Protein 1I2K (pdb70)

CATH classification: 3.30.470.10 (+1 more: 3.20.10.10)

Secondary structure (DSSP, 8-state):
-EEETTEEES---TT-HHHHH--EEEEEEEEETTEETTHHHHHHHHHHHHHHTT-----HHHHHHHHHHHHHHH-SEEEEEEEE--S--STT--TT--PPEEEEEEEPPPSHHHHHHHH-EEEEE-S--BPP-TTTTB--BS--HHHHHHHHHHTTSS-SEEEEEBTTSBEEE-SSSEEEEEETTEEEEE--SSSSB--HHHHHHHHHHHHSSSEEEEE--BHHHHHT-SEEEEE-SSS-EEEEEEETTEE----HHHHHHHHHHHTT-

GO terms:
  GO:0008696 4-amino-4-deoxychorismate lyase activity (F, IDA)
  GO:0030170 pyridoxal phosphate binding (F, IDA)
  GO:0008153 4-aminobenzoate biosynthetic process (P, IMP)

Organism: Escherichia coli (strain K12) (NCBI:txid83333)

Structure (mmCIF, N/CA/C/O backbone):
data_1I2K
#
_entry.id   1I2K
#
_cell.length_a   40.047
_cell.length_b   72.966
_cell.length_c   82.871
_cell.angle_alpha   90.00
_cell.angle_beta   90.00
_cell.angle_gamma   90.00
#
_symmetry.space_group_name_H-M   'P 21 21 2'
#
loop_
_entity.id
_entity.type
_entity.pdbx_description
1 polymer '4-AMINO-4-DEOXYCHORISMATE LYASE'
2 non-polymer "PYRIDOXAL-5'-PHOSPHATE"
3 water water
#
loop_
_atom_site.group_PDB
_atom_site.id
_atom_site.type_symbol
_atom_site.label_atom_id
_atom_site.label_alt_id
_atom_site.label_comp_id
_atom_site.label_asym_id
_atom_site.label_entity_id
_atom_site.label_seq_id
_atom_site.pdbx_PDB_ins_code
_atom_site.Cartn_x
_atom_site.Cartn_y
_atom_site.Cartn_z
_atom_site.occupancy
_atom_site.B_iso_or_equiv
_atom_site.auth_seq_id
_atom_site.auth_comp_id
_atom_site.auth_asym_id
_atom_site.auth_atom_id
_atom_site.pdbx_PDB_model_num
ATOM 1 N N . MET A 1 1 ? 14.456 11.241 -1.795 1.00 27.01 1 MET A N 1
ATOM 2 C CA . MET A 1 1 ? 15.809 11.349 -2.344 1.00 37.90 1 MET A CA 1
ATOM 3 C C . MET A 1 1 ? 16.793 11.595 -1.198 1.00 22.38 1 MET A C 1
ATOM 4 O O . MET A 1 1 ? 16.607 12.420 -0.314 1.00 34.08 1 MET A O 1
ATOM 9 N N . PHE A 1 2 ? 17.878 10.847 -1.244 1.00 14.57 2 PHE A N 1
ATOM 10 C CA . PHE A 1 2 ? 18.926 11.011 -0.251 1.00 8.73 2 PHE A CA 1
ATOM 11 C C . PHE A 1 2 ? 20.226 11.293 -0.997 1.00 12.98 2 PHE A C 1
ATOM 12 O O . PHE A 1 2 ? 20.376 10.824 -2.129 1.00 15.67 2 PHE A O 1
ATOM 20 N N . LEU A 1 3 ? 21.088 11.999 -0.334 1.00 9.06 3 LEU A N 1
ATOM 21 C CA . LEU A 1 3 ? 22.448 12.248 -0.793 1.00 10.39 3 LEU A CA 1
ATOM 22 C C . LEU A 1 3 ? 23.364 11.384 0.079 1.00 8.95 3 LEU A C 1
ATOM 23 O O . LEU A 1 3 ? 23.482 11.688 1.282 1.00 11.00 3 LEU A O 1
ATOM 28 N N . ILE A 1 4 ? 23.928 10.349 -0.520 1.00 9.72 4 ILE A N 1
ATOM 29 C CA . ILE A 1 4 ? 24.755 9.396 0.223 1.00 6.25 4 ILE A CA 1
ATOM 30 C C . ILE A 1 4 ? 26.205 9.454 -0.253 1.00 12.58 4 ILE A C 1
ATOM 31 O O . ILE A 1 4 ? 26.451 9.226 -1.440 1.00 11.75 4 ILE A O 1
ATOM 36 N N . ASN A 1 5 ? 27.129 9.731 0.652 1.00 9.56 5 ASN A N 1
ATOM 37 C CA . ASN A 1 5 ? 28.541 9.884 0.312 1.00 10.13 5 ASN A CA 1
ATOM 38 C C . ASN A 1 5 ? 28.717 10.769 -0.915 1.00 9.73 5 ASN A C 1
ATOM 39 O O . ASN A 1 5 ? 29.505 10.527 -1.843 1.00 11.78 5 ASN A O 1
ATOM 44 N N . GLY A 1 6 ? 27.943 11.845 -0.991 1.00 5.55 6 GLY A N 1
ATOM 45 C CA . GLY A 1 6 ? 28.204 12.755 -2.095 1.00 11.08 6 GLY A CA 1
ATOM 46 C C . GLY A 1 6 ? 27.359 12.635 -3.326 1.00 15.34 6 GLY A C 1
ATOM 47 O O . GLY A 1 6 ? 27.424 13.545 -4.175 1.00 19.27 6 GLY A O 1
ATOM 48 N N . HIS A 1 7 ? 26.580 11.572 -3.500 1.00 11.08 7 HIS A N 1
ATOM 49 C CA . HIS A 1 7 ? 25.768 11.535 -4.734 1.00 15.21 7 HIS A CA 1
ATOM 50 C C . HIS A 1 7 ? 24.371 11.001 -4.475 1.00 18.72 7 HIS A C 1
ATOM 51 O O . HIS A 1 7 ? 24.122 10.374 -3.441 1.00 16.70 7 HIS A O 1
ATOM 58 N N . LYS A 1 8 ? 23.430 11.263 -5.391 1.00 14.36 8 LYS A N 1
ATOM 59 C CA . LYS A 1 8 ? 22.052 10.847 -5.080 1.00 19.02 8 LYS A CA 1
ATOM 60 C C . LYS A 1 8 ? 21.920 9.333 -5.179 1.00 17.95 8 LYS A C 1
ATOM 61 O O . LYS A 1 8 ? 22.417 8.716 -6.117 1.00 23.80 8 LYS A O 1
ATOM 67 N N . GLN A 1 9 ? 21.281 8.690 -4.223 1.00 15.45 9 GLN A N 1
ATOM 68 C CA . GLN A 1 9 ? 21.065 7.270 -4.034 1.00 22.78 9 GLN A CA 1
ATOM 69 C C . GLN A 1 9 ? 19.709 7.094 -3.313 1.00 28.84 9 GLN A C 1
ATOM 70 O O . GLN A 1 9 ? 19.492 7.866 -2.361 1.00 27.13 9 GLN A O 1
ATOM 76 N N . GLU A 1 10 ? 18.880 6.156 -3.722 1.00 20.93 10 GLU A N 1
ATOM 77 C CA . GLU A 1 10 ? 17.613 5.806 -3.106 1.00 24.63 10 GLU A CA 1
ATOM 78 C C . GLU A 1 10 ? 17.785 4.644 -2.119 1.00 27.96 10 GLU A C 1
ATOM 79 O O . GLU A 1 10 ? 16.947 4.471 -1.231 1.00 22.04 10 GLU A O 1
ATOM 85 N N . SER A 1 11 ? 18.862 3.899 -2.311 1.00 13.39 11 SER A N 1
ATOM 86 C CA . SER A 1 11 ? 19.125 2.691 -1.531 1.00 17.57 11 SER A CA 1
ATOM 87 C C . SER A 1 11 ? 20.558 2.653 -1.017 1.00 22.98 11 SER A C 1
ATOM 88 O O . SER A 1 11 ? 21.412 3.428 -1.459 1.00 16.55 11 SER A O 1
ATOM 93 N N . LEU A 1 12 ? 20.791 1.762 -0.052 1.00 17.51 12 LEU A N 1
ATOM 94 C CA . LEU A 1 12 ? 22.110 1.678 0.586 1.00 16.84 12 LEU A CA 1
ATOM 95 C C . LEU A 1 12 ? 22.554 0.219 0.657 1.00 20.01 12 LEU A C 1
ATOM 96 O O . LEU A 1 12 ? 21.674 -0.652 0.788 1.00 18.09 12 LEU A O 1
ATOM 101 N N . ALA A 1 13 ? 23.859 -0.037 0.560 1.00 14.43 13 ALA A N 1
ATOM 102 C CA . ALA A 1 13 ? 24.386 -1.389 0.625 1.00 13.60 13 ALA A CA 1
ATOM 103 C C . ALA A 1 13 ? 23.780 -2.120 1.833 1.00 25.60 13 ALA A C 1
ATOM 104 O O . ALA A 1 13 ? 23.730 -1.508 2.905 1.00 12.17 13 ALA A O 1
ATOM 106 N N . VAL A 1 14 ? 23.295 -3.344 1.668 1.00 15.24 14 VAL A N 1
ATOM 107 C CA . VAL A 1 14 ? 22.611 -4.010 2.769 1.00 17.64 14 VAL A CA 1
ATOM 108 C C . VAL A 1 14 ? 23.529 -4.291 3.945 1.00 8.01 14 VAL A C 1
ATOM 109 O O . VAL A 1 14 ? 23.088 -4.391 5.083 1.00 12.32 14 VAL A O 1
ATOM 113 N N . SER A 1 15 ? 24.818 -4.443 3.627 1.00 11.26 15 SER A N 1
ATOM 114 C CA . SER A 1 15 ? 25.813 -4.757 4.645 1.00 13.17 15 SER A CA 1
ATOM 115 C C . SER A 1 15 ? 26.130 -3.547 5.515 1.00 20.12 15 SER A C 1
ATOM 116 O O . SER A 1 15 ? 26.936 -3.676 6.446 1.00 15.72 15 SER A O 1
ATOM 119 N N . ASP A 1 16 ? 25.549 -2.376 5.215 1.00 10.67 16 ASP A N 1
ATOM 120 C CA . ASP A 1 16 ? 25.931 -1.202 6.026 1.00 14.74 16 ASP A CA 1
ATOM 121 C C . ASP A 1 16 ? 25.639 -1.431 7.503 1.00 10.58 16 ASP A C 1
ATOM 122 O O . ASP A 1 16 ? 24.612 -1.972 7.881 1.00 9.14 16 ASP A O 1
ATOM 127 N N . ARG A 1 17 ? 26.563 -1.016 8.383 1.00 11.68 17 ARG A N 1
ATOM 128 C CA . ARG A 1 17 ? 26.367 -1.392 9.800 1.00 11.96 17 ARG A CA 1
ATOM 129 C C . ARG A 1 17 ? 25.275 -0.576 10.459 1.00 9.05 17 ARG A C 1
ATOM 130 O O . ARG A 1 17 ? 24.833 -0.895 11.574 1.00 8.64 17 ARG A O 1
ATOM 138 N N . ALA A 1 18 ? 24.769 0.471 9.802 1.00 11.65 18 ALA A N 1
ATOM 139 C CA . ALA A 1 18 ? 23.542 1.079 10.316 1.00 13.32 18 ALA A CA 1
ATOM 140 C C . ALA A 1 18 ? 22.408 0.055 10.257 1.00 12.82 18 ALA A C 1
ATOM 141 O O . ALA A 1 18 ? 21.648 -0.145 11.190 1.00 10.17 18 ALA A O 1
ATOM 143 N N . THR A 1 19 ? 22.289 -0.594 9.105 1.00 6.80 19 THR A N 1
ATOM 144 C CA . THR A 1 19 ? 21.216 -1.573 8.905 1.00 8.48 19 THR A CA 1
ATOM 145 C C . THR A 1 19 ? 21.381 -2.762 9.819 1.00 13.94 19 THR A C 1
ATOM 146 O O . THR A 1 19 ? 20.396 -3.322 10.289 1.00 11.34 19 THR A O 1
ATOM 150 N N . GLN A 1 20 ? 22.640 -3.161 10.046 1.00 10.12 20 GLN A N 1
ATOM 151 C CA . GLN A 1 20 ? 22.845 -4.403 10.782 1.00 8.40 20 GLN A CA 1
ATOM 152 C C . GLN A 1 20 ? 22.806 -4.249 12.296 1.00 9.14 20 GLN A C 1
ATOM 153 O O . GLN A 1 20 ? 22.395 -5.173 13.004 1.00 8.92 20 GLN A O 1
ATOM 159 N N . PHE A 1 21 ? 23.272 -3.140 12.858 1.00 8.04 21 PHE A N 1
ATOM 160 C CA . PHE A 1 21 ? 23.500 -3.065 14.292 1.00 9.17 21 PHE A CA 1
ATOM 161 C C . PHE A 1 21 ? 23.130 -1.670 14.771 1.00 7.64 21 PHE A C 1
ATOM 162 O O . PHE A 1 21 ? 23.404 -1.347 15.927 1.00 7.55 21 PHE A O 1
ATOM 170 N N . GLY A 1 22 ? 22.554 -0.830 13.902 1.00 6.67 22 GLY A N 1
ATOM 171 C CA . GLY A 1 22 ? 22.352 0.553 14.319 1.00 4.78 22 GLY A CA 1
ATOM 172 C C . GLY A 1 22 ? 23.667 1.237 14.647 1.00 15.11 22 GLY A C 1
ATOM 173 O O . GLY A 1 22 ? 23.692 2.093 15.543 1.00 12.40 22 GLY A O 1
ATOM 174 N N . ASP A 1 23 ? 24.756 0.873 13.957 1.00 9.93 23 ASP A N 1
ATOM 175 C CA . ASP A 1 23 ? 26.086 1.345 14.370 1.00 8.04 23 ASP A CA 1
ATOM 176 C C . ASP A 1 23 ? 26.420 2.740 13.853 1.00 10.12 23 ASP A C 1
ATOM 177 O O . ASP A 1 23 ? 27.095 2.916 12.831 1.00 9.94 23 ASP A O 1
ATOM 182 N N . GLY A 1 24 ? 25.926 3.781 14.531 1.00 10.57 24 GLY A N 1
ATOM 183 C CA . GLY A 1 24 ? 26.029 5.139 14.010 1.00 8.39 24 GLY A CA 1
ATOM 184 C C . GLY A 1 24 ? 25.269 6.175 14.826 1.00 8.58 24 GLY A C 1
ATOM 185 O O . GLY A 1 24 ? 24.769 5.884 15.916 1.00 8.78 24 GLY A O 1
ATOM 186 N N . CYS A 1 25 ? 25.182 7.384 14.272 1.00 6.65 25 CYS A N 1
ATOM 187 C CA . CYS A 1 25 ? 24.519 8.483 14.968 1.00 9.09 25 CYS A CA 1
ATOM 188 C C . CYS A 1 25 ? 23.737 9.345 13.991 1.00 6.52 25 CYS A C 1
ATOM 189 O O . CYS A 1 25 ? 23.811 9.110 12.771 1.00 7.59 25 CYS A O 1
ATOM 192 N N . PHE A 1 26 ? 22.966 10.319 14.476 1.00 7.85 26 PHE A N 1
ATOM 193 C CA . PHE A 1 26 ? 22.205 11.165 13.541 1.00 8.03 26 PHE A CA 1
ATOM 194 C C . PHE A 1 26 ? 21.891 12.526 14.157 1.00 5.10 26 PHE A C 1
ATOM 195 O O . PHE A 1 26 ? 22.105 12.678 15.364 1.00 9.53 26 PHE A O 1
ATOM 203 N N . THR A 1 27 ? 21.413 13.457 13.333 1.00 6.96 27 THR A N 1
ATOM 204 C CA . THR A 1 27 ? 20.843 14.696 13.881 1.00 5.29 27 THR A CA 1
ATOM 205 C C . THR A 1 27 ? 19.623 15.100 13.056 1.00 12.93 27 THR A C 1
ATOM 206 O O . THR A 1 27 ? 19.521 14.733 11.885 1.00 10.06 27 THR A O 1
ATOM 210 N N . THR A 1 28 ? 18.689 15.846 13.647 1.00 8.05 28 THR A N 1
ATOM 211 C CA . THR A 1 28 ? 17.616 16.444 12.847 1.00 6.70 28 THR A CA 1
ATOM 212 C C . THR A 1 28 ? 17.602 17.948 13.125 1.00 9.00 28 THR A C 1
ATOM 213 O O . THR A 1 28 ? 17.516 18.411 14.275 1.00 11.50 28 THR A O 1
ATOM 217 N N . ALA A 1 29 ? 17.706 18.739 12.065 1.00 7.67 29 ALA A N 1
ATOM 218 C CA . ALA A 1 29 ? 17.841 20.183 12.184 1.00 8.44 29 ALA A CA 1
ATOM 219 C C . ALA A 1 29 ? 16.716 20.949 11.519 1.00 11.44 29 ALA A C 1
ATOM 220 O O . ALA A 1 29 ? 16.150 20.525 10.501 1.00 12.36 29 ALA A O 1
ATOM 222 N N . ARG A 1 30 ? 16.384 22.104 12.078 1.00 7.10 30 ARG A N 1
ATOM 223 C CA . ARG A 1 30 ? 15.398 23.001 11.499 1.00 7.95 30 ARG A CA 1
ATOM 224 C C . ARG A 1 30 ? 15.972 23.816 10.343 1.00 12.00 30 ARG A C 1
ATOM 225 O O . ARG A 1 30 ? 17.091 24.343 10.427 1.00 9.77 30 ARG A O 1
ATOM 233 N N . VAL A 1 31 ? 15.218 23.904 9.254 1.00 10.93 31 VAL A N 1
ATOM 234 C CA . VAL A 1 31 ? 15.541 24.755 8.106 1.00 9.24 31 VAL A CA 1
ATOM 235 C C . VAL A 1 31 ? 14.492 25.857 8.012 1.00 12.93 31 VAL A C 1
ATOM 236 O O . VAL A 1 31 ? 13.314 25.512 7.933 1.00 9.91 31 VAL A O 1
ATOM 240 N N . ILE A 1 32 ? 14.936 27.103 8.046 1.00 11.58 32 ILE A N 1
ATOM 241 C CA . ILE A 1 32 ? 14.084 28.280 7.938 1.00 6.86 32 ILE A CA 1
ATOM 242 C C . ILE A 1 32 ? 14.713 29.281 6.974 1.00 17.31 32 ILE A C 1
ATOM 243 O O . ILE A 1 32 ? 15.882 29.653 7.127 1.00 14.75 32 ILE A O 1
ATOM 248 N N . ASP A 1 33 ? 13.899 29.690 6.005 1.00 18.52 33 ASP A N 1
ATOM 249 C CA . ASP A 1 33 ? 14.288 30.658 4.989 1.00 14.12 33 ASP A CA 1
ATOM 250 C C . ASP A 1 33 ? 15.624 30.272 4.367 1.00 17.15 33 ASP A C 1
ATOM 251 O O . ASP A 1 33 ? 16.485 31.138 4.157 1.00 17.11 33 ASP A O 1
ATOM 256 N N . GLY A 1 34 ? 15.771 28.973 4.078 1.00 9.27 34 GLY A N 1
ATOM 257 C CA . GLY A 1 34 ? 16.948 28.537 3.344 1.00 10.42 34 GLY A CA 1
ATOM 258 C C . GLY A 1 34 ? 18.208 28.224 4.111 1.00 12.03 34 GLY A C 1
ATOM 259 O O . GLY A 1 34 ? 19.218 27.874 3.468 1.00 12.24 34 GLY A O 1
ATOM 260 N N . LYS A 1 35 ? 18.169 28.337 5.429 1.00 10.67 35 LYS A N 1
ATOM 261 C CA . LYS A 1 35 ? 19.337 28.146 6.292 1.00 14.12 35 LYS A CA 1
ATOM 262 C C . LYS A 1 35 ? 19.059 27.159 7.431 1.00 10.28 35 LYS A C 1
ATOM 263 O O . LYS A 1 35 ? 17.953 27.101 7.982 1.00 14.31 35 LYS A O 1
ATOM 269 N N . VAL A 1 36 ? 20.078 26.408 7.787 1.00 12.17 36 VAL A N 1
ATOM 270 C CA . VAL A 1 36 ? 20.033 25.454 8.912 1.00 10.12 36 VAL A CA 1
ATOM 271 C C . VAL A 1 36 ? 20.115 26.202 10.225 1.00 12.04 36 VAL A C 1
ATOM 272 O O . VAL A 1 36 ? 21.136 26.895 10.458 1.00 19.15 36 VAL A O 1
ATOM 276 N N . SER A 1 37 ? 19.130 26.118 11.123 1.00 11.00 37 SER A N 1
ATOM 277 C CA . SER A 1 37 ? 19.319 26.792 12.407 1.00 9.27 37 SER A CA 1
ATOM 278 C C . SER A 1 37 ? 20.330 26.037 13.277 1.00 10.93 37 SER A C 1
ATOM 279 O O . SER A 1 37 ? 20.314 24.808 13.275 1.00 12.18 37 SER A O 1
ATOM 282 N N . LEU A 1 38 ? 21.173 26.781 13.983 1.00 9.63 38 LEU A N 1
ATOM 283 C CA . LEU A 1 38 ? 22.146 26.168 14.899 1.00 14.76 38 LEU A CA 1
ATOM 284 C C . LEU A 1 38 ? 23.106 25.244 14.159 1.00 9.15 38 LEU A C 1
ATOM 285 O O . LEU A 1 38 ? 23.492 24.197 14.660 1.00 10.18 38 LEU A O 1
ATOM 290 N N . LEU A 1 39 ? 23.556 25.621 12.947 1.00 12.04 39 LEU A N 1
ATOM 291 C CA . LEU A 1 39 ? 24.358 24.731 12.109 1.00 16.42 39 LEU A CA 1
ATOM 292 C C . LEU A 1 39 ? 25.616 24.250 12.806 1.00 14.82 39 LEU A C 1
ATOM 293 O O . LEU A 1 39 ? 25.953 23.062 12.787 1.00 10.56 39 LEU A O 1
ATOM 298 N N . SER A 1 40 ? 26.376 25.131 13.456 1.00 14.17 40 SER A N 1
ATOM 299 C CA . SER A 1 40 ? 27.612 24.614 14.066 1.00 20.62 40 SER A CA 1
ATOM 300 C C . SER A 1 40 ? 27.374 23.684 15.249 1.00 16.19 40 SER A C 1
ATOM 301 O O . SER A 1 40 ? 28.211 22.793 15.514 1.00 12.40 40 SER A O 1
ATOM 306 N N . ALA A 1 41 ? 26.272 23.865 15.975 1.00 6.09 41 ALA A N 1
ATOM 307 C CA . ALA A 1 41 ? 25.947 22.919 17.046 1.00 11.65 41 ALA A CA 1
ATOM 308 C C . ALA A 1 41 ? 25.643 21.537 16.462 1.00 18.87 41 ALA A C 1
ATOM 309 O O . ALA A 1 41 ? 25.952 20.499 17.049 1.00 15.74 41 ALA A O 1
ATOM 311 N N . HIS A 1 42 ? 25.042 21.495 15.273 1.00 12.81 42 HIS A N 1
ATOM 312 C CA . HIS A 1 42 ? 24.705 20.204 14.678 1.00 9.69 42 HIS A CA 1
ATOM 313 C C . HIS A 1 42 ? 25.984 19.516 14.229 1.00 13.54 42 HIS A C 1
ATOM 314 O O . HIS A 1 42 ? 26.159 18.319 14.401 1.00 11.49 42 HIS A O 1
ATOM 321 N N . ILE A 1 43 ? 26.937 20.257 13.660 1.00 10.24 43 ILE A N 1
ATOM 322 C CA . ILE A 1 43 ? 28.203 19.629 13.252 1.00 10.25 43 ILE A CA 1
ATOM 323 C C . ILE A 1 43 ? 28.950 19.116 14.466 1.00 7.43 43 ILE A C 1
ATOM 324 O O . ILE A 1 43 ? 29.458 17.994 14.456 1.00 13.02 43 ILE A O 1
ATOM 329 N N . GLN A 1 44 ? 28.970 19.963 15.503 1.00 12.68 44 GLN A N 1
ATOM 330 C CA . GLN A 1 44 ? 29.665 19.589 16.716 1.00 13.25 44 GLN A CA 1
ATOM 331 C C . GLN A 1 44 ? 29.032 18.368 17.372 1.00 12.61 44 GLN A C 1
ATOM 332 O O . GLN A 1 44 ? 29.743 17.502 17.881 1.00 14.15 44 GLN A O 1
ATOM 338 N N . ARG A 1 45 ? 27.692 18.303 17.392 1.00 7.08 45 ARG A N 1
ATOM 339 C CA . ARG A 1 45 ? 27.097 17.128 18.054 1.00 9.64 45 ARG A CA 1
ATOM 340 C C . ARG A 1 45 ? 27.423 15.856 17.273 1.00 9.60 45 ARG A C 1
ATOM 341 O O . ARG A 1 45 ? 27.669 14.780 17.858 1.00 12.20 45 ARG A O 1
ATOM 349 N N . LEU A 1 46 ? 27.461 15.910 15.943 1.00 7.05 46 LEU A N 1
ATOM 350 C CA . LEU A 1 46 ? 27.814 14.738 15.138 1.00 9.53 46 LEU A CA 1
ATOM 351 C C . LEU A 1 46 ? 29.274 14.361 15.398 1.00 11.67 46 LEU A C 1
ATOM 352 O O . LEU A 1 46 ? 29.614 13.194 15.518 1.00 8.64 46 LEU A O 1
ATOM 357 N N . GLN A 1 47 ? 30.150 15.355 15.518 1.00 11.20 47 GLN A N 1
ATOM 358 C CA . GLN A 1 47 ? 31.576 15.078 15.751 1.00 15.36 47 GLN A CA 1
ATOM 359 C C . GLN A 1 47 ? 31.765 14.340 17.063 1.00 14.56 47 GLN A C 1
ATOM 360 O O . GLN A 1 47 ? 32.449 13.332 17.212 1.00 10.12 47 GLN A O 1
ATOM 366 N N . ASP A 1 48 ? 31.074 14.856 18.071 1.00 10.55 48 ASP A N 1
ATOM 367 C CA . ASP A 1 48 ? 31.111 14.267 19.416 1.00 13.80 48 ASP A CA 1
ATOM 368 C C . ASP A 1 48 ? 30.578 12.848 19.457 1.00 16.44 48 ASP A C 1
ATOM 369 O O . ASP A 1 48 ? 31.168 11.944 20.081 1.00 11.23 48 ASP A O 1
ATOM 374 N N . ALA A 1 49 ? 29.461 12.591 18.791 1.00 10.96 49 ALA A N 1
ATOM 375 C CA . ALA A 1 49 ? 28.924 11.232 18.717 1.00 12.31 49 ALA A CA 1
ATOM 376 C C . ALA A 1 49 ? 29.903 10.262 18.054 1.00 13.41 49 ALA A C 1
ATOM 377 O O . ALA A 1 49 ? 30.180 9.149 18.512 1.00 13.65 49 ALA A O 1
ATOM 379 N N . CYS A 1 50 ? 30.471 10.672 16.930 1.00 7.53 50 CYS A N 1
ATOM 380 C CA . CYS A 1 50 ? 31.405 9.829 16.206 1.00 9.45 50 CYS A CA 1
ATOM 381 C C . CYS A 1 50 ? 32.644 9.550 17.059 1.00 9.76 50 CYS A C 1
ATOM 382 O O . CYS A 1 50 ? 33.168 8.441 17.052 1.00 12.55 50 CYS A O 1
ATOM 385 N N . GLN A 1 51 ? 33.140 10.552 17.773 1.00 11.17 51 GLN A N 1
ATOM 386 C CA . GLN A 1 51 ? 34.284 10.325 18.665 1.00 9.04 51 GLN A CA 1
ATOM 387 C C . GLN A 1 51 ? 33.972 9.295 19.721 1.00 13.45 51 GLN A C 1
ATOM 388 O O . GLN A 1 51 ? 34.777 8.400 20.015 1.00 15.54 51 GLN A O 1
ATOM 394 N N . ARG A 1 52 ? 32.804 9.432 20.355 1.00 12.44 52 ARG A N 1
ATOM 395 C CA . ARG A 1 52 ? 32.509 8.466 21.421 1.00 14.49 52 ARG A CA 1
ATOM 396 C C . ARG A 1 52 ? 32.242 7.095 20.844 1.00 12.11 52 ARG A C 1
ATOM 397 O O . ARG A 1 52 ? 32.410 6.056 21.488 1.00 19.25 52 ARG A O 1
ATOM 405 N N . LEU A 1 53 ? 31.853 7.046 19.563 1.00 12.47 53 LEU A N 1
ATOM 406 C CA . LEU A 1 53 ? 31.677 5.725 18.941 1.00 16.29 53 LEU A CA 1
ATOM 407 C C . LEU A 1 53 ? 32.908 5.234 18.195 1.00 16.91 53 LEU A C 1
ATOM 408 O O . LEU A 1 53 ? 32.842 4.184 17.551 1.00 12.13 53 LEU A O 1
ATOM 413 N N . MET A 1 54 ? 34.035 5.929 18.261 1.00 13.59 54 MET A N 1
ATOM 414 C CA . MET A 1 54 ? 35.248 5.512 17.568 1.00 13.54 54 MET A CA 1
ATOM 415 C C . MET A 1 54 ? 35.059 5.507 16.057 1.00 10.02 54 MET A C 1
ATOM 416 O O . MET A 1 54 ? 35.678 4.673 15.384 1.00 10.27 54 MET A O 1
ATOM 425 N N . ILE A 1 55 ? 34.209 6.367 15.511 1.00 11.12 55 ILE A N 1
ATOM 426 C CA . ILE A 1 55 ? 34.005 6.436 14.073 1.00 11.56 55 ILE A CA 1
ATOM 427 C C . ILE A 1 55 ? 34.829 7.609 13.552 1.00 19.60 55 ILE A C 1
ATOM 428 O O . ILE A 1 55 ? 34.571 8.766 13.860 1.00 17.04 55 ILE A O 1
ATOM 433 N N . SER A 1 56 ? 35.888 7.309 12.799 1.00 23.85 56 SER A N 1
ATOM 434 C CA . SER A 1 56 ? 36.772 8.417 12.429 1.00 24.18 56 SER A CA 1
ATOM 435 C C . SER A 1 56 ? 36.384 8.923 11.043 1.00 23.92 56 SER A C 1
ATOM 436 O O . SER A 1 56 ? 36.354 8.091 10.139 1.00 28.04 56 SER A O 1
ATOM 439 N N . CYS A 1 57 ? 36.105 10.216 10.942 1.00 24.65 57 CYS A N 1
ATOM 440 C CA . CYS A 1 57 ? 35.765 10.881 9.687 1.00 18.72 57 CYS A CA 1
ATOM 441 C C . CYS A 1 57 ? 36.575 12.147 9.477 1.00 19.85 57 CYS A C 1
ATOM 442 O O . CYS A 1 57 ? 36.871 12.878 10.422 1.00 17.59 57 CYS A O 1
ATOM 445 N N . ASP A 1 58 ? 36.902 12.452 8.213 1.00 13.21 58 ASP A N 1
ATOM 446 C CA . ASP A 1 58 ? 37.502 13.764 7.979 1.00 25.37 58 ASP A CA 1
ATOM 447 C C . ASP A 1 58 ? 36.701 14.501 6.891 1.00 27.46 58 ASP A C 1
ATOM 448 O O . ASP A 1 58 ? 37.229 15.417 6.263 1.00 21.37 58 ASP A O 1
ATOM 453 N N . PHE A 1 59 ? 35.446 14.103 6.681 1.00 16.38 59 PHE A N 1
ATOM 454 C CA . PHE A 1 59 ? 34.602 14.761 5.675 1.00 9.87 59 PHE A CA 1
ATOM 455 C C . PHE A 1 59 ? 33.828 15.931 6.263 1.00 13.36 59 PHE A C 1
ATOM 456 O O . PHE A 1 59 ? 32.870 16.342 5.599 1.00 14.88 59 PHE A O 1
ATOM 464 N N . TRP A 1 60 ? 34.146 16.440 7.448 1.00 12.33 60 TRP A N 1
ATOM 465 C CA . TRP A 1 60 ? 33.280 17.472 8.032 1.00 16.95 60 TRP A CA 1
ATOM 466 C C . TRP A 1 60 ? 33.018 18.694 7.187 1.00 13.79 60 TRP A C 1
ATOM 467 O O . TRP A 1 60 ? 31.867 19.178 7.132 1.00 12.14 60 TRP A O 1
ATOM 478 N N . PRO A 1 61 ? 33.986 19.303 6.514 1.00 10.33 61 PRO A N 1
ATOM 479 C CA . PRO A 1 61 ? 33.647 20.514 5.739 1.00 15.23 61 PRO A CA 1
ATOM 480 C C . PRO A 1 61 ? 32.731 20.173 4.558 1.00 18.01 61 PRO A C 1
ATOM 481 O O . PRO A 1 61 ? 31.851 20.951 4.185 1.00 11.37 61 PRO A O 1
ATOM 485 N N . GLN A 1 62 ? 32.905 18.992 3.974 1.00 15.54 62 GLN A N 1
ATOM 486 C CA . GLN A 1 62 ? 32.005 18.550 2.903 1.00 13.67 62 GLN A CA 1
ATOM 487 C C . GLN A 1 62 ? 30.588 18.277 3.392 1.00 12.48 62 GLN A C 1
ATOM 488 O O . GLN A 1 62 ? 29.621 18.664 2.708 1.00 16.30 62 GLN A O 1
ATOM 494 N N . LEU A 1 63 ? 30.439 17.644 4.545 1.00 8.85 63 LEU A N 1
ATOM 495 C CA . LEU A 1 63 ? 29.121 17.438 5.161 1.00 7.26 63 LEU A CA 1
ATOM 496 C C . LEU A 1 63 ? 28.432 18.756 5.425 1.00 9.06 63 LEU A C 1
ATOM 497 O O . LEU A 1 63 ? 27.216 18.895 5.218 1.00 12.29 63 LEU A O 1
ATOM 502 N N . GLU A 1 64 ? 29.174 19.756 5.884 1.00 7.84 64 GLU A N 1
ATOM 503 C CA . GLU A 1 64 ? 28.623 21.083 6.145 1.00 5.25 64 GLU A CA 1
ATOM 504 C C . GLU A 1 64 ? 28.165 21.770 4.862 1.00 15.66 64 GLU A C 1
ATOM 505 O O . GLU A 1 64 ? 27.097 22.384 4.912 1.00 17.99 64 GLU A O 1
ATOM 511 N N . GLN A 1 65 ? 28.910 21.664 3.768 1.00 13.85 65 GLN A N 1
ATOM 512 C CA . GLN A 1 65 ? 28.522 22.205 2.483 1.00 9.62 65 GLN A CA 1
ATOM 513 C C . GLN A 1 65 ? 27.211 21.548 2.021 1.00 11.58 65 GLN A C 1
ATOM 514 O O . GLN A 1 65 ? 26.305 22.171 1.497 1.00 15.56 65 GLN A O 1
ATOM 520 N N . GLU A 1 66 ? 27.179 20.231 2.205 1.00 7.99 66 GLU A N 1
ATOM 521 C CA . GLU A 1 66 ? 26.028 19.472 1.717 1.00 9.00 66 GLU A CA 1
ATOM 522 C C . GLU A 1 66 ? 24.799 19.851 2.521 1.00 16.99 66 GLU A C 1
ATOM 523 O O . GLU A 1 66 ? 23.719 19.943 1.948 1.00 10.24 66 GLU A O 1
ATOM 529 N N . MET A 1 67 ? 24.969 20.059 3.829 1.00 15.16 67 MET A N 1
ATOM 530 C CA . MET A 1 67 ? 23.800 20.442 4.639 1.00 11.94 67 MET A CA 1
ATOM 531 C C . MET A 1 67 ? 23.288 21.803 4.193 1.00 12.17 67 MET A C 1
ATOM 532 O O . MET A 1 67 ? 22.091 22.070 4.085 1.00 10.30 67 MET A O 1
ATOM 537 N N . LYS A 1 68 ? 24.198 22.737 3.911 1.00 11.01 68 LYS A N 1
ATOM 538 C CA . LYS A 1 68 ? 23.784 24.068 3.471 1.00 10.43 68 LYS A CA 1
ATOM 539 C C . LYS A 1 68 ? 23.046 24.053 2.138 1.00 12.55 68 LYS A C 1
ATOM 540 O O . LYS A 1 68 ? 22.032 24.731 1.945 1.00 14.33 68 LYS A O 1
ATOM 546 N N . THR A 1 69 ? 23.541 23.257 1.199 1.00 11.68 69 THR A N 1
ATOM 547 C CA . THR A 1 69 ? 22.935 23.166 -0.128 1.00 17.77 69 THR A CA 1
ATOM 548 C C . THR A 1 69 ? 21.521 22.591 -0.064 1.00 20.17 69 THR A C 1
ATOM 549 O O . THR A 1 69 ? 20.617 23.179 -0.662 1.00 18.73 69 THR A O 1
ATOM 553 N N . LEU A 1 70 ? 21.333 21.476 0.634 1.00 15.25 70 LEU A N 1
ATOM 554 C CA . LEU A 1 70 ? 20.005 20.903 0.807 1.00 12.00 70 LEU A CA 1
ATOM 555 C C . LEU A 1 70 ? 19.053 21.849 1.526 1.00 11.76 70 LEU A C 1
ATOM 556 O O . LEU A 1 70 ? 17.867 21.930 1.179 1.00 15.23 70 LEU A O 1
ATOM 561 N N . ALA A 1 71 ? 19.551 22.578 2.518 1.00 12.50 71 ALA A N 1
ATOM 562 C CA . ALA A 1 71 ? 18.702 23.552 3.216 1.00 14.51 71 ALA A CA 1
ATOM 563 C C . ALA A 1 71 ? 18.223 24.652 2.280 1.00 9.66 71 ALA A C 1
ATOM 564 O O . ALA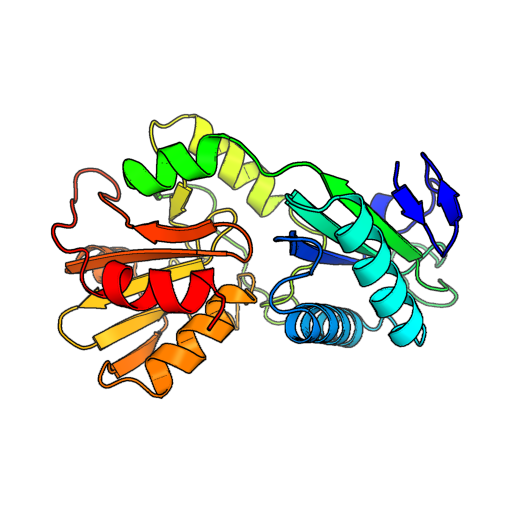 A 1 71 ? 17.067 25.071 2.303 1.00 11.00 71 ALA A O 1
ATOM 566 N N . ALA A 1 72 ? 19.122 25.153 1.431 1.00 9.93 72 ALA A N 1
ATOM 567 C CA . ALA A 1 72 ? 18.726 26.178 0.473 1.00 15.97 72 ALA A CA 1
ATOM 568 C C . ALA A 1 72 ? 17.678 25.652 -0.510 1.00 21.65 72 ALA A C 1
ATOM 569 O O . ALA A 1 72 ? 16.757 26.391 -0.865 1.00 17.08 72 ALA A O 1
ATOM 571 N N . GLU A 1 73 ? 17.807 24.402 -0.956 1.00 15.55 73 GLU A N 1
ATOM 572 C CA . GLU A 1 73 ? 16.806 23.809 -1.842 1.00 14.02 73 GLU A CA 1
ATOM 573 C C . GLU A 1 73 ? 15.452 23.688 -1.141 1.00 16.27 73 GLU A C 1
ATOM 574 O O . GLU A 1 73 ? 14.424 24.067 -1.694 1.00 14.84 73 GLU A O 1
ATOM 580 N N . GLN A 1 74 ? 15.448 23.154 0.080 1.00 12.68 74 GLN A N 1
ATOM 581 C CA . GLN A 1 74 ? 14.180 22.861 0.758 1.00 9.18 74 GLN A CA 1
ATOM 582 C C . GLN A 1 74 ? 13.493 24.136 1.215 1.00 13.83 74 GLN A C 1
ATOM 583 O O . GLN A 1 74 ? 12.259 24.204 1.268 1.00 18.73 74 GLN A O 1
ATOM 589 N N . GLN A 1 75 ? 14.259 25.163 1.551 1.00 9.47 75 GLN A N 1
ATOM 590 C CA . GLN A 1 75 ? 13.801 26.465 1.990 1.00 13.88 75 GLN A CA 1
ATOM 591 C C . GLN A 1 75 ? 13.133 26.392 3.369 1.00 10.64 75 GLN A C 1
ATOM 592 O O . GLN A 1 75 ? 13.553 27.152 4.253 1.00 13.75 75 GLN A O 1
ATOM 603 N N . ASN A 1 76 ? 12.113 25.574 3.603 1.00 9.04 76 ASN A N 1
ATOM 604 C CA . ASN A 1 76 ? 11.571 25.449 4.977 1.00 9.67 76 ASN A CA 1
ATOM 605 C C . ASN A 1 76 ? 11.262 23.997 5.304 1.00 9.56 76 ASN A C 1
ATOM 606 O O . ASN A 1 76 ? 10.606 23.281 4.542 1.00 9.39 76 ASN A O 1
ATOM 611 N N . GLY A 1 77 ? 11.703 23.474 6.449 1.00 7.60 77 GLY A N 1
ATOM 612 C CA . GLY A 1 77 ? 11.496 22.051 6.693 1.00 9.56 77 GLY A CA 1
ATOM 613 C C . GLY A 1 77 ? 12.446 21.516 7.757 1.00 12.11 77 GLY A C 1
ATOM 614 O O . GLY A 1 77 ? 12.838 22.223 8.687 1.00 11.35 77 GLY A O 1
ATOM 615 N N . VAL A 1 78 ? 12.800 20.254 7.570 1.00 10.17 78 VAL A N 1
ATOM 616 C CA . VAL A 1 78 ? 13.632 19.480 8.482 1.00 9.59 78 VAL A CA 1
ATOM 617 C C . VAL A 1 78 ? 14.769 18.827 7.702 1.00 10.73 78 VAL A C 1
ATOM 618 O O . VAL A 1 78 ? 14.521 18.217 6.654 1.00 14.25 78 VAL A O 1
ATOM 622 N N . LEU A 1 79 ? 15.995 18.960 8.205 1.00 9.41 79 LEU A N 1
ATOM 623 C CA . LEU A 1 79 ? 17.094 18.266 7.526 1.00 8.14 79 LEU A CA 1
ATOM 624 C C . LEU A 1 79 ? 17.606 17.138 8.416 1.00 14.35 79 LEU A C 1
ATOM 625 O O . LEU A 1 79 ? 17.911 17.440 9.588 1.00 13.60 79 LEU A O 1
ATOM 630 N N . LYS A 1 80 ? 17.699 15.910 7.918 1.00 7.95 80 LYS A N 1
ATOM 631 C CA . LYS A 1 80 ? 18.171 14.780 8.720 1.00 8.54 80 LYS A CA 1
ATOM 632 C C . LYS A 1 80 ? 19.507 14.262 8.207 1.00 12.77 80 LYS A C 1
ATOM 633 O O . LYS A 1 80 ? 19.643 14.067 6.992 1.00 10.39 80 LYS A O 1
ATOM 639 N N . VAL A 1 81 ? 20.470 14.037 9.109 1.00 7.25 81 VAL A N 1
ATOM 640 C CA . VAL A 1 81 ? 21.790 13.544 8.697 1.00 9.90 81 VAL A CA 1
ATOM 641 C C . VAL A 1 81 ? 22.043 12.230 9.426 1.00 10.16 81 VAL A C 1
ATOM 642 O O . VAL A 1 81 ? 21.860 12.182 10.661 1.00 10.95 81 VAL A O 1
ATOM 646 N N . VAL A 1 82 ? 22.455 11.176 8.719 1.00 7.39 82 VAL A N 1
ATOM 647 C CA . VAL A 1 82 ? 22.856 9.954 9.427 1.00 5.64 82 VAL A CA 1
ATOM 648 C C . VAL A 1 82 ? 24.330 9.673 9.134 1.00 8.78 82 VAL A C 1
ATOM 649 O O . VAL A 1 82 ? 24.751 9.799 7.986 1.00 6.53 82 VAL A O 1
ATOM 653 N N . ILE A 1 83 ? 25.140 9.311 10.136 1.00 5.28 83 ILE A N 1
ATOM 654 C CA . ILE A 1 83 ? 26.504 8.834 9.850 1.00 9.20 83 ILE A CA 1
ATOM 655 C C . ILE A 1 83 ? 26.638 7.421 10.404 1.00 13.60 83 ILE A C 1
ATOM 656 O O . ILE A 1 83 ? 26.260 7.179 11.567 1.00 10.18 83 ILE A O 1
ATOM 661 N N . SER A 1 84 ? 27.149 6.462 9.639 1.00 5.30 84 SER A N 1
ATOM 662 C CA . SER A 1 84 ? 27.321 5.103 10.190 1.00 9.20 84 SER A CA 1
ATOM 663 C C . SER A 1 84 ? 28.771 4.649 10.045 1.00 16.33 84 SER A C 1
ATOM 664 O O . SER A 1 84 ? 29.482 5.249 9.228 1.00 8.33 84 SER A O 1
ATOM 667 N N . ARG A 1 85 ? 29.229 3.644 10.788 1.00 12.14 85 ARG A N 1
ATOM 668 C CA . ARG A 1 85 ? 30.581 3.098 10.630 1.00 13.55 85 ARG A CA 1
ATOM 669 C C . ARG A 1 85 ? 30.929 2.628 9.222 1.00 21.26 85 ARG A C 1
ATOM 670 O O . ARG A 1 85 ? 32.112 2.499 8.843 1.00 12.77 85 ARG A O 1
ATOM 678 N N . GLY A 1 86 ? 29.920 2.340 8.396 1.00 13.31 86 GLY A N 1
ATOM 679 C CA . GLY A 1 86 ? 30.200 1.855 7.048 1.00 17.10 86 GLY A CA 1
ATOM 680 C C . GLY A 1 86 ? 30.010 0.344 7.028 1.00 23.00 86 GLY A C 1
ATOM 681 O O . GLY A 1 86 ? 29.351 -0.161 7.929 1.00 13.43 86 GLY A O 1
ATOM 682 N N . SER A 1 87 ? 30.557 -0.368 6.051 1.00 13.05 87 SER A N 1
ATOM 683 C CA . SER A 1 87 ? 30.362 -1.814 5.990 1.00 10.81 87 SER A CA 1
ATOM 684 C C . SER A 1 87 ? 31.603 -2.510 6.521 1.00 16.41 87 SER A C 1
ATOM 685 O O . SER A 1 87 ? 32.686 -1.916 6.605 1.00 23.41 87 SER A O 1
ATOM 688 N N . GLY A 1 88 ? 31.471 -3.788 6.852 1.00 19.14 88 GLY A N 1
ATOM 689 C CA . GLY A 1 88 ? 32.687 -4.537 7.130 1.00 16.73 88 GLY A CA 1
ATOM 690 C C . GLY A 1 88 ? 32.786 -5.091 8.531 1.00 28.30 88 GLY A C 1
ATOM 691 O O . GLY A 1 88 ? 31.857 -4.933 9.326 1.00 33.94 88 GLY A O 1
ATOM 692 N N . GLY A 1 89 ? 33.922 -5.731 8.809 1.00 23.00 89 GLY A N 1
ATOM 693 C CA . GLY A 1 89 ? 34.248 -6.166 10.157 1.00 22.96 89 GLY A CA 1
ATOM 694 C C . GLY A 1 89 ? 33.655 -7.543 10.392 1.00 25.28 89 GLY A C 1
ATOM 695 O O . GLY A 1 89 ? 32.655 -7.864 9.739 1.00 30.47 89 GLY A O 1
ATOM 696 N N . ARG A 1 90 ? 34.269 -8.324 11.266 1.00 16.38 90 ARG A N 1
ATOM 697 C CA . ARG A 1 90 ? 33.727 -9.668 11.508 1.00 20.70 90 ARG A CA 1
ATOM 698 C C . ARG A 1 90 ? 32.830 -9.670 12.741 1.00 25.08 90 ARG A C 1
ATOM 699 O O . ARG A 1 90 ? 33.245 -9.283 13.836 1.00 17.16 90 ARG A O 1
ATOM 707 N N . GLY A 1 91 ? 31.582 -10.120 12.591 1.00 23.78 91 GLY A N 1
ATOM 708 C CA . GLY A 1 91 ? 30.648 -10.032 13.711 1.00 14.49 91 GLY A CA 1
ATOM 709 C C . GLY A 1 91 ? 30.508 -8.603 14.189 1.00 12.53 91 GLY A C 1
ATOM 710 O O . GLY A 1 91 ? 30.343 -7.659 13.397 1.00 11.22 91 GLY A O 1
ATOM 711 N N . TYR A 1 92 ? 30.597 -8.396 15.508 1.00 10.63 92 TYR A N 1
ATOM 712 C CA . TYR A 1 92 ? 30.471 -7.042 16.031 1.00 15.42 92 TYR A CA 1
ATOM 713 C C . TYR A 1 92 ? 31.764 -6.247 15.911 1.00 15.39 92 TYR A C 1
ATOM 714 O O . TYR A 1 92 ? 31.769 -5.047 16.216 1.00 13.13 92 TYR A O 1
ATOM 723 N N . SER A 1 93 ? 32.877 -6.864 15.490 1.00 13.89 93 SER A N 1
ATOM 724 C CA . SER A 1 93 ? 34.159 -6.155 15.585 1.00 15.29 93 SER A CA 1
ATOM 725 C C . SER A 1 93 ? 34.217 -4.981 14.613 1.00 20.08 93 SER A C 1
ATOM 726 O O . SER A 1 93 ? 33.697 -5.155 13.496 1.00 12.67 93 SER A O 1
ATOM 729 N N . THR A 1 94 ? 34.834 -3.860 15.017 1.00 13.39 94 THR A N 1
ATOM 730 C CA . THR A 1 94 ? 35.045 -2.735 14.104 1.00 19.65 94 THR A CA 1
ATOM 731 C C . THR A 1 94 ? 36.362 -2.809 13.348 1.00 20.20 94 THR A C 1
ATOM 732 O O . THR A 1 94 ? 36.725 -1.940 12.549 1.00 22.59 94 THR A O 1
ATOM 736 N N . LEU A 1 95 ? 37.130 -3.863 13.588 1.00 16.26 95 LEU A N 1
ATOM 737 C CA . LEU A 1 95 ? 38.405 -3.979 12.882 1.00 15.96 95 LEU A CA 1
ATOM 738 C C . LEU A 1 95 ? 38.220 -4.258 11.393 1.00 18.89 95 LEU A C 1
ATOM 739 O O . LEU A 1 95 ? 37.460 -5.175 11.073 1.00 19.63 95 LEU A O 1
ATOM 744 N N . ASN A 1 96 ? 38.899 -3.493 10.554 1.00 21.49 96 ASN A N 1
ATOM 745 C CA . ASN A 1 96 ? 38.888 -3.534 9.100 1.00 26.03 96 ASN A CA 1
ATOM 746 C C . ASN A 1 96 ? 37.566 -3.050 8.518 1.00 18.90 96 ASN A C 1
ATOM 747 O O . ASN A 1 96 ? 37.273 -3.250 7.342 1.00 26.98 96 ASN A O 1
ATOM 752 N N . SER A 1 97 ? 36.726 -2.388 9.302 1.00 19.53 97 SER A N 1
ATOM 753 C CA . SER A 1 97 ? 35.462 -1.883 8.752 1.00 19.12 97 SER A CA 1
ATOM 754 C C . SER A 1 97 ? 35.610 -0.487 8.178 1.00 20.94 97 SER A C 1
ATOM 755 O O . SER A 1 97 ? 36.561 0.231 8.476 1.00 25.58 97 SER A O 1
ATOM 758 N N . GLY A 1 98 ? 34.681 -0.028 7.334 1.00 21.65 98 GLY A N 1
ATOM 759 C CA . GLY A 1 98 ? 34.714 1.396 6.962 1.00 23.01 98 GLY A CA 1
ATOM 760 C C . GLY A 1 98 ? 35.051 1.549 5.495 1.00 29.27 98 GLY A C 1
ATOM 761 O O . GLY A 1 98 ? 35.241 0.479 4.892 1.00 32.83 98 GLY A O 1
ATOM 762 N N . PRO A 1 99 ? 35.105 2.748 4.934 1.00 29.02 99 PRO A N 1
ATOM 763 C CA . PRO A 1 99 ? 35.029 4.021 5.653 1.00 26.29 99 PRO A CA 1
ATOM 764 C C . PRO A 1 99 ? 33.575 4.429 5.902 1.00 19.53 99 PRO A C 1
ATOM 765 O O . PRO A 1 99 ? 32.707 3.794 5.302 1.00 13.85 99 PRO A O 1
ATOM 769 N N . ALA A 1 100 ? 33.414 5.438 6.739 1.00 16.06 100 ALA A N 1
ATOM 770 C CA . ALA A 1 100 ? 32.122 5.859 7.242 1.00 16.25 100 ALA A CA 1
ATOM 771 C C . ALA A 1 100 ? 31.137 6.207 6.127 1.00 19.48 100 ALA A C 1
ATOM 772 O O . ALA A 1 100 ? 31.518 6.628 5.036 1.00 18.22 100 ALA A O 1
ATOM 774 N N . THR A 1 101 ? 29.849 6.029 6.407 1.00 8.23 101 THR A N 1
ATOM 775 C CA . THR A 1 101 ? 28.781 6.439 5.504 1.00 8.40 101 THR A CA 1
ATOM 776 C C . THR A 1 101 ? 28.145 7.754 5.963 1.00 9.78 101 THR A C 1
ATOM 777 O O . THR A 1 101 ? 27.899 7.882 7.162 1.00 11.37 101 THR A O 1
ATOM 781 N N . ARG A 1 102 ? 27.872 8.708 5.063 1.00 9.57 102 ARG A N 1
ATOM 782 C CA . ARG A 1 102 ? 27.088 9.899 5.430 1.00 6.84 102 ARG A CA 1
ATOM 783 C C . ARG A 1 102 ? 25.847 9.925 4.519 1.00 12.92 102 ARG A C 1
ATOM 784 O O . ARG A 1 102 ? 25.979 9.648 3.322 1.00 10.21 102 ARG A O 1
ATOM 792 N N . ILE A 1 103 ? 24.698 10.199 5.100 1.00 7.31 103 ILE A N 1
ATOM 793 C CA . ILE A 1 103 ? 23.386 10.166 4.447 1.00 7.32 103 ILE A CA 1
ATOM 794 C C . ILE A 1 103 ? 22.628 11.436 4.774 1.00 7.91 103 ILE A C 1
ATOM 795 O O . ILE A 1 103 ? 22.457 11.745 5.959 1.00 8.09 103 ILE A O 1
ATOM 800 N N . LEU A 1 104 ? 22.166 12.197 3.782 1.00 10.52 104 LEU A N 1
ATOM 801 C CA . LEU A 1 104 ? 21.385 13.379 4.132 1.00 8.94 104 LEU A CA 1
ATOM 802 C C . LEU A 1 104 ? 20.047 13.411 3.416 1.00 10.95 104 LEU A C 1
ATOM 803 O O . LEU A 1 104 ? 19.960 12.883 2.301 1.00 11.43 104 LEU A O 1
ATOM 808 N N . SER A 1 105 ? 19.046 14.033 4.032 1.00 10.28 105 SER A N 1
ATOM 809 C CA . SER A 1 105 ? 17.766 14.168 3.330 1.00 12.60 105 SER A CA 1
ATOM 810 C C . SER A 1 105 ? 16.984 15.325 3.937 1.00 10.23 105 SER A C 1
ATOM 811 O O . SER A 1 105 ? 17.334 15.767 5.029 1.00 8.93 105 SER A O 1
ATOM 814 N N . VAL A 1 106 ? 15.959 15.818 3.261 1.00 14.00 106 VAL A N 1
ATOM 815 C CA . VAL A 1 106 ? 15.160 16.919 3.818 1.00 15.26 106 VAL A CA 1
ATOM 816 C C . VAL A 1 106 ? 13.678 16.647 3.568 1.00 19.53 106 VAL A C 1
ATOM 817 O O . VAL A 1 106 ? 13.318 15.982 2.599 1.00 27.45 106 VAL A O 1
ATOM 821 N N . THR A 1 107 ? 12.827 17.153 4.458 1.00 15.86 107 THR A N 1
ATOM 822 C CA . THR A 1 107 ? 11.383 17.022 4.302 1.00 17.30 107 THR A CA 1
ATOM 823 C C . THR A 1 107 ? 10.710 18.357 4.607 1.00 28.27 107 THR A C 1
ATOM 824 O O . THR A 1 107 ? 11.360 19.203 5.215 1.00 20.52 107 THR A O 1
ATOM 828 N N . ALA A 1 108 ? 9.462 18.571 4.232 1.00 18.63 108 ALA A N 1
ATOM 829 C CA . ALA A 1 108 ? 8.730 19.774 4.625 1.00 21.59 108 ALA A CA 1
ATOM 830 C C . ALA A 1 108 ? 8.495 19.833 6.128 1.00 28.50 108 ALA A C 1
ATOM 831 O O . ALA A 1 108 ? 8.582 18.824 6.841 1.00 31.59 108 ALA A O 1
ATOM 833 N N . TYR A 1 109 ? 8.179 21.013 6.676 1.00 26.83 109 TYR A N 1
ATOM 834 C CA . TYR A 1 109 ? 7.908 21.118 8.113 1.00 28.29 109 TYR A CA 1
ATOM 835 C C . TYR A 1 109 ? 6.516 20.586 8.472 1.00 38.26 109 TYR A C 1
ATOM 836 O O . TYR A 1 109 ? 5.506 21.023 7.907 1.00 29.64 109 TYR A O 1
ATOM 845 N N . PRO A 1 110 ? 6.507 19.656 9.422 1.00 25.12 110 PRO A N 1
ATOM 846 C CA . PRO A 1 110 ? 5.319 18.940 9.866 1.00 40.44 110 PRO A CA 1
ATOM 847 C C . PRO A 1 110 ? 4.230 19.849 10.447 1.00 51.31 110 PRO A C 1
ATOM 848 O O . PRO A 1 110 ? 4.488 20.789 11.197 1.00 28.05 110 PRO A O 1
ATOM 852 N N . ALA A 1 111 ? 3.017 19.487 10.062 1.00 55.98 111 ALA A N 1
ATOM 853 C CA . ALA A 1 111 ? 1.784 20.152 10.421 1.00 49.86 111 ALA A CA 1
ATOM 854 C C . ALA A 1 111 ? 1.553 20.263 11.920 1.00 38.88 111 ALA A C 1
ATOM 855 O O . ALA A 1 111 ? 1.432 21.368 12.454 1.00 42.44 111 ALA A O 1
ATOM 857 N N . HIS A 1 112 ? 1.472 19.127 12.595 1.00 30.61 112 HIS A N 1
ATOM 858 C CA . HIS A 1 112 ? 0.939 19.044 13.945 1.00 33.16 112 HIS A CA 1
ATOM 859 C C . HIS A 1 112 ? 1.617 19.954 14.960 1.00 37.11 112 HIS A C 1
ATOM 860 O O . HIS A 1 112 ? 1.000 20.318 15.964 1.00 43.85 112 HIS A O 1
ATOM 867 N N . TYR A 1 113 ? 2.860 20.327 14.708 1.00 38.92 113 TYR A N 1
ATOM 868 C CA . TYR A 1 113 ? 3.625 21.171 15.613 1.00 41.26 113 TYR A CA 1
ATOM 869 C C . TYR A 1 113 ? 2.846 22.420 16.016 1.00 51.72 113 TYR A C 1
ATOM 870 O O . TYR A 1 113 ? 2.604 22.672 17.201 1.00 38.13 113 TYR A O 1
ATOM 879 N N . ASP A 1 114 ? 2.463 23.190 14.993 1.00 51.82 114 ASP A N 1
ATOM 880 C CA . ASP A 1 114 ? 1.731 24.433 15.216 1.00 51.32 114 ASP A CA 1
ATOM 881 C C . ASP A 1 114 ? 0.529 24.211 16.122 1.00 49.93 114 ASP A C 1
ATOM 882 O O . ASP A 1 114 ? 0.316 24.923 17.103 1.00 44.88 114 ASP A O 1
ATOM 887 N N . ARG A 1 115 ? -0.239 23.189 15.768 1.00 43.88 115 ARG A N 1
ATOM 888 C CA . ARG A 1 115 ? -1.371 22.765 16.576 1.00 48.38 115 ARG A CA 1
ATOM 889 C C . ARG A 1 115 ? -0.936 22.596 18.024 1.00 44.64 115 ARG A C 1
ATOM 890 O O . ARG A 1 115 ? -1.499 23.183 18.946 1.00 33.23 115 ARG A O 1
ATOM 898 N N . LEU A 1 116 ? 0.103 21.772 18.206 1.00 36.43 116 LEU A N 1
ATOM 899 C CA . LEU A 1 116 ? 0.597 21.537 19.562 1.00 40.84 116 LEU A CA 1
ATOM 900 C C . LEU A 1 116 ? 1.100 22.813 20.218 1.00 40.84 116 LEU A C 1
ATOM 901 O O . LEU A 1 116 ? 0.858 23.034 21.409 1.00 31.58 116 LEU A O 1
ATOM 906 N N . ARG A 1 117 ? 1.792 23.671 19.467 1.00 43.60 117 ARG A N 1
ATOM 907 C CA . ARG A 1 117 ? 2.269 24.904 20.094 1.00 47.31 117 ARG A CA 1
ATOM 908 C C . ARG A 1 117 ? 1.112 25.717 20.662 1.00 50.17 117 ARG A C 1
ATOM 909 O O . ARG A 1 117 ? 1.139 26.216 21.791 1.00 39.21 117 ARG A O 1
ATOM 917 N N . ASN A 1 118 ? 0.053 25.841 19.865 1.00 48.23 118 ASN A N 1
ATOM 918 C CA . ASN A 1 118 ? -1.046 26.723 20.247 1.00 60.86 118 ASN A CA 1
ATOM 919 C C . ASN A 1 118 ? -2.010 26.106 21.246 1.00 65.12 118 ASN A C 1
ATOM 920 O O . ASN A 1 118 ? -2.802 26.822 21.871 1.00 64.45 118 ASN A O 1
ATOM 925 N N . GLU A 1 119 ? -1.978 24.790 21.435 1.00 71.04 119 GLU A N 1
ATOM 926 C CA . GLU A 1 119 ? -2.895 24.118 22.356 1.00 67.24 119 GLU A CA 1
ATOM 927 C C . GLU A 1 119 ? -2.226 23.642 23.638 1.00 45.33 119 GLU A C 1
ATOM 928 O O . GLU A 1 119 ? -2.882 23.438 24.660 1.00 45.29 119 GLU A O 1
ATOM 934 N N . GLY A 1 120 ? -0.908 23.459 23.618 1.00 32.18 120 GLY A N 1
ATOM 935 C CA . GLY A 1 120 ? -0.216 22.986 24.812 1.00 32.40 120 GLY A CA 1
ATOM 936 C C . GLY A 1 120 ? -0.061 21.471 24.771 1.00 28.60 120 GLY A C 1
ATOM 937 O O . GLY A 1 120 ? -0.842 20.779 24.123 1.00 25.69 120 GLY A O 1
ATOM 938 N N . ILE A 1 121 ? 0.956 20.964 25.449 1.00 17.98 121 ILE A N 1
ATOM 939 C CA . ILE A 1 121 ? 1.296 19.541 25.404 1.00 21.75 121 ILE A CA 1
ATOM 940 C C . ILE A 1 121 ? 0.773 18.823 26.629 1.00 22.20 121 ILE A C 1
ATOM 941 O O . ILE A 1 121 ? 0.870 19.367 27.738 1.00 19.60 121 ILE A O 1
ATOM 946 N N . THR A 1 122 ? 0.231 17.627 26.465 1.00 22.98 122 THR A N 1
ATOM 947 C CA . THR A 1 122 ? -0.096 16.748 27.586 1.00 25.53 122 THR A CA 1
ATOM 948 C C . THR A 1 122 ? 0.941 15.622 27.666 1.00 21.37 122 THR A C 1
ATOM 949 O O . THR A 1 122 ? 1.262 15.063 26.614 1.00 22.28 122 THR A O 1
ATOM 953 N N . LEU A 1 123 ? 1.432 15.341 28.860 1.00 12.73 123 LEU A N 1
ATOM 954 C CA . LEU A 1 123 ? 2.431 14.291 29.064 1.00 14.27 123 LEU A CA 1
ATOM 955 C C . LEU A 1 123 ? 1.826 13.068 29.747 1.00 17.32 123 LEU A C 1
ATOM 956 O O . LEU A 1 123 ? 0.996 13.269 30.623 1.00 18.79 123 LEU A O 1
ATOM 961 N N . ALA A 1 124 ? 2.236 11.861 29.393 1.00 17.55 124 ALA A N 1
ATOM 962 C CA . ALA A 1 124 ? 1.863 10.639 30.081 1.00 23.56 124 ALA A CA 1
ATOM 963 C C . ALA A 1 124 ? 3.103 9.843 30.498 1.00 23.20 124 ALA A C 1
ATOM 964 O O . ALA A 1 124 ? 4.028 9.671 29.705 1.00 17.27 124 ALA A O 1
ATOM 966 N N . LEU A 1 125 ? 3.086 9.358 31.735 1.00 20.88 125 LEU A N 1
ATOM 967 C CA . LEU A 1 125 ? 4.188 8.569 32.271 1.00 24.23 125 LEU A CA 1
ATOM 968 C C . LEU A 1 125 ? 4.394 7.330 31.408 1.00 25.69 125 LEU A C 1
ATOM 969 O O . LEU A 1 125 ? 3.401 6.647 31.145 1.00 20.08 125 LEU A O 1
ATOM 974 N N . SER A 1 126 ? 5.608 7.031 30.972 1.00 17.47 126 SER A N 1
ATOM 975 C CA . SER A 1 126 ? 5.816 5.812 30.173 1.00 18.13 126 SER A CA 1
ATOM 976 C C . SER A 1 126 ? 6.019 4.608 31.072 1.00 11.35 126 SER A C 1
ATOM 977 O O . SER A 1 126 ? 6.739 4.682 32.070 1.00 12.62 126 SER A O 1
ATOM 980 N N . PRO A 1 127 ? 5.452 3.454 30.726 1.00 11.57 127 PRO A N 1
ATOM 981 C CA . PRO A 1 127 ? 5.774 2.216 31.436 1.00 14.59 127 PRO A CA 1
ATOM 982 C C . PRO A 1 127 ? 7.132 1.641 31.031 1.00 16.10 127 PRO A C 1
ATOM 983 O O . PRO A 1 127 ? 7.646 0.761 31.716 1.00 13.93 127 PRO A O 1
ATOM 987 N N . VAL A 1 128 ? 7.648 2.143 29.902 1.00 14.01 128 VAL A N 1
ATOM 988 C CA . VAL A 1 128 ? 8.967 1.752 29.422 1.00 14.34 128 VAL A CA 1
ATOM 989 C C . VAL A 1 128 ? 10.056 2.622 30.062 1.00 18.87 128 VAL A C 1
ATOM 990 O O . VAL A 1 128 ? 10.007 3.851 29.881 1.00 22.96 128 VAL A O 1
ATOM 994 N N . ARG A 1 129 ? 10.997 2.012 30.778 1.00 9.77 129 ARG A N 1
ATOM 995 C CA . ARG A 1 129 ? 12.071 2.703 31.474 1.00 13.04 129 ARG A CA 1
ATOM 996 C C . ARG A 1 129 ? 13.428 2.499 30.814 1.00 16.45 129 ARG A C 1
ATOM 997 O O . ARG A 1 129 ? 13.819 1.375 30.478 1.00 12.45 129 ARG A O 1
ATOM 1005 N N . LEU A 1 130 ? 14.172 3.587 30.624 1.00 11.53 130 LEU A N 1
ATOM 1006 C CA . LEU A 1 130 ? 15.450 3.519 29.924 1.00 14.46 130 LEU A CA 1
ATOM 1007 C C . LEU A 1 130 ? 16.548 2.807 30.698 1.00 14.25 130 LEU A C 1
ATOM 1008 O O . LEU A 1 130 ? 16.731 3.057 31.883 1.00 11.95 130 LEU A O 1
ATOM 1013 N N . GLY A 1 131 ? 17.296 1.937 29.989 1.00 11.57 131 GLY A N 1
ATOM 1014 C CA . GLY A 1 131 ? 18.459 1.346 30.633 1.00 13.74 131 GLY A CA 1
ATOM 1015 C C . GLY A 1 131 ? 19.502 2.435 30.882 1.00 17.20 131 GLY A C 1
ATOM 1016 O O . GLY A 1 131 ? 19.561 3.456 30.189 1.00 8.53 131 GLY A O 1
ATOM 1017 N N . ARG A 1 132 ? 20.333 2.219 31.889 1.00 8.95 132 ARG A N 1
ATOM 1018 C CA . ARG A 1 132 ? 21.402 3.161 32.234 1.00 10.01 132 ARG A CA 1
ATOM 1019 C C . ARG A 1 132 ? 22.738 2.640 31.712 1.00 13.43 132 ARG A C 1
ATOM 1020 O O . ARG A 1 132 ? 23.105 1.513 32.048 1.00 9.06 132 ARG A O 1
ATOM 1028 N N . ASN A 1 133 ? 23.450 3.405 30.900 1.00 11.66 133 ASN A N 1
ATOM 1029 C CA . ASN A 1 133 ? 24.749 3.019 30.361 1.00 18.71 133 ASN A CA 1
ATOM 1030 C C . ASN A 1 133 ? 25.550 4.260 30.006 1.00 16.12 133 ASN A C 1
ATOM 1031 O O . ASN A 1 133 ? 25.339 4.914 28.981 1.00 12.63 133 ASN A O 1
ATOM 1036 N N . PRO A 1 134 ? 26.487 4.633 30.868 1.00 10.99 134 PRO A N 1
ATOM 1037 C CA . PRO A 1 134 ? 27.178 5.897 30.638 1.00 9.31 134 PRO A CA 1
ATOM 1038 C C . PRO A 1 134 ? 28.019 5.872 29.361 1.00 12.79 134 PRO A C 1
ATOM 1039 O O . PRO A 1 134 ? 28.443 6.924 28.860 1.00 16.77 134 PRO A O 1
ATOM 1043 N N . HIS A 1 135 ? 28.290 4.682 28.827 1.00 9.54 135 HIS A N 1
ATOM 1044 C CA . HIS A 1 135 ? 29.083 4.604 27.612 1.00 11.94 135 HIS A CA 1
ATOM 1045 C C . HIS A 1 135 ? 28.316 5.095 26.403 1.00 14.06 135 HIS A C 1
ATOM 1046 O O . HIS A 1 135 ? 28.914 5.507 25.398 1.00 12.08 135 HIS A O 1
ATOM 1053 N N . LEU A 1 136 ? 26.986 5.004 26.518 1.00 12.04 136 LEU A N 1
ATOM 1054 C CA . LEU A 1 136 ? 26.190 5.540 25.400 1.00 9.27 136 LEU A CA 1
ATOM 1055 C C . LEU A 1 136 ? 25.391 6.772 25.778 1.00 16.75 136 LEU A C 1
ATOM 1056 O O . LEU A 1 136 ? 24.772 7.406 24.916 1.00 8.70 136 LEU A O 1
ATOM 1061 N N . ALA A 1 137 ? 25.387 7.155 27.067 1.00 12.93 137 ALA A N 1
ATOM 1062 C CA . ALA A 1 137 ? 24.483 8.234 27.472 1.00 11.29 137 ALA A CA 1
ATOM 1063 C C . ALA A 1 137 ? 24.781 9.569 26.811 1.00 11.70 137 ALA A C 1
ATOM 1064 O O . ALA A 1 137 ? 25.948 9.969 26.671 1.00 16.47 137 ALA A O 1
ATOM 1066 N N . GLY A 1 138 ? 23.732 10.289 26.418 1.00 8.88 138 GLY A N 1
ATOM 1067 C CA . GLY A 1 138 ? 23.882 11.635 25.873 1.00 7.37 138 GLY A CA 1
ATOM 1068 C C . GLY A 1 138 ? 23.931 11.727 24.372 1.00 16.76 138 GLY A C 1
ATOM 1069 O O . GLY A 1 138 ? 23.484 12.720 23.788 1.00 17.23 138 GLY A O 1
ATOM 1070 N N . ILE A 1 139 ? 24.493 10.711 23.734 1.00 14.19 139 ILE A N 1
ATOM 1071 C CA . ILE A 1 139 ? 24.726 10.666 22.300 1.00 10.63 139 ILE A CA 1
ATOM 1072 C C . ILE A 1 139 ? 23.460 10.446 21.492 1.00 12.98 139 ILE A C 1
ATOM 1073 O O . ILE A 1 139 ? 22.675 9.541 21.823 1.00 18.27 139 ILE A O 1
ATOM 1082 N N . LYS A 1 140 ? 23.236 11.170 20.404 1.00 13.24 140 LYS A N 1
ATOM 1083 C CA . LYS A 1 140 ? 22.073 10.810 19.575 1.00 11.40 140 LYS A CA 1
ATOM 1084 C C . LYS A 1 140 ? 22.400 9.666 18.625 1.00 11.01 140 LYS A C 1
ATOM 1085 O O . LYS A 1 140 ? 22.487 9.876 17.404 1.00 10.08 140 LYS A O 1
ATOM 1091 N N . HIS A 1 141 ? 22.596 8.458 19.138 1.00 9.13 141 HIS A N 1
ATOM 1092 C CA . HIS A 1 141 ? 22.980 7.298 18.337 1.00 7.89 141 HIS A CA 1
ATOM 1093 C C . HIS A 1 141 ? 21.774 6.651 17.680 1.00 6.46 141 HIS A C 1
ATOM 1094 O O . HIS A 1 141 ? 20.644 7.060 17.986 1.00 11.89 141 HIS A O 1
ATOM 1101 N N . LEU A 1 142 ? 21.985 5.697 16.772 1.00 8.82 142 LEU A N 1
ATOM 1102 C CA . LEU A 1 142 ? 20.908 5.066 16.005 1.00 5.03 142 LEU A CA 1
ATOM 1103 C C . LEU A 1 142 ? 20.174 3.954 16.736 1.00 7.76 142 LEU A C 1
ATOM 1104 O O . LEU A 1 142 ? 19.200 3.440 16.172 1.00 11.37 142 LEU A O 1
ATOM 1109 N N . ASN A 1 143 ? 20.600 3.555 17.940 1.00 5.01 143 ASN A N 1
ATOM 1110 C CA . ASN A 1 143 ? 19.931 2.474 18.658 1.00 4.38 143 ASN A CA 1
ATOM 1111 C C . ASN A 1 143 ? 18.687 3.021 19.339 1.00 10.05 143 ASN A C 1
ATOM 1112 O O . ASN A 1 143 ? 18.732 3.338 20.532 1.00 9.54 143 ASN A O 1
ATOM 1117 N N . ARG A 1 144 ? 17.575 3.141 18.602 1.00 10.60 144 ARG A N 1
ATOM 1118 C CA . ARG A 1 144 ? 16.456 3.863 19.215 1.00 14.46 144 ARG A CA 1
ATOM 1119 C C . ARG A 1 144 ? 15.220 3.009 19.406 1.00 6.21 144 ARG A C 1
ATOM 1120 O O . ARG A 1 144 ? 14.105 3.544 19.386 1.00 8.33 144 ARG A O 1
ATOM 1128 N N . LEU A 1 145 ? 15.406 1.700 19.578 1.00 8.94 145 LEU A N 1
ATOM 1129 C CA . LEU A 1 145 ? 14.262 0.840 19.863 1.00 12.27 145 LEU A CA 1
ATOM 1130 C C . LEU A 1 145 ? 13.569 1.263 21.139 1.00 11.47 145 LEU A C 1
ATOM 1131 O O . LEU A 1 145 ? 12.355 1.119 21.265 1.00 9.41 145 LEU A O 1
ATOM 1136 N N . GLU A 1 146 ? 14.316 1.786 22.124 1.00 11.91 146 GLU A N 1
ATOM 1137 C CA . GLU A 1 146 ? 13.618 2.172 23.364 1.00 15.15 146 GLU A CA 1
ATOM 1138 C C . GLU A 1 146 ? 12.582 3.255 23.056 1.00 12.05 146 GLU A C 1
ATOM 1139 O O . GLU A 1 146 ? 11.470 3.216 23.568 1.00 12.88 146 GLU A O 1
ATOM 1145 N N . GLN A 1 147 ? 12.938 4.197 22.191 1.00 6.81 147 GLN A N 1
ATOM 1146 C CA . GLN A 1 147 ? 12.054 5.273 21.789 1.00 6.81 147 GLN A CA 1
ATOM 1147 C C . GLN A 1 147 ? 10.920 4.745 20.922 1.00 11.03 147 GLN A C 1
ATOM 1148 O O . GLN A 1 147 ? 9.787 5.231 20.992 1.00 12.43 147 GLN A O 1
ATOM 1154 N N . VAL A 1 148 ? 11.185 3.758 20.062 1.00 9.26 148 VAL A N 1
ATOM 1155 C CA . VAL A 1 148 ? 10.035 3.200 19.317 1.00 6.21 148 VAL A CA 1
ATOM 1156 C C . VAL A 1 148 ? 9.006 2.590 20.260 1.00 12.07 148 VAL A C 1
ATOM 1157 O O . VAL A 1 148 ? 7.783 2.743 20.126 1.00 9.77 148 VAL A O 1
ATOM 1161 N N . LEU A 1 149 ? 9.480 1.836 21.255 1.00 8.74 149 LEU A N 1
ATOM 1162 C CA . LEU A 1 149 ? 8.540 1.270 22.233 1.00 13.46 149 LEU A CA 1
ATOM 1163 C C . LEU A 1 149 ? 7.830 2.316 23.087 1.00 14.92 149 LEU A C 1
ATOM 1164 O O . LEU A 1 149 ? 6.630 2.177 23.357 1.00 8.77 149 LEU A O 1
ATOM 1169 N N . ILE A 1 150 ? 8.527 3.353 23.532 1.00 11.72 150 ILE A N 1
ATOM 1170 C CA . ILE A 1 150 ? 7.925 4.473 24.264 1.00 9.80 150 ILE A CA 1
ATOM 1171 C C . ILE A 1 150 ? 6.840 5.138 23.441 1.00 12.60 150 ILE A C 1
ATOM 1172 O O . ILE A 1 150 ? 5.733 5.442 23.900 1.00 10.90 150 ILE A O 1
ATOM 1177 N N . ARG A 1 151 ? 7.126 5.420 22.169 1.00 11.43 151 ARG A N 1
ATOM 1178 C CA . ARG A 1 151 ? 6.138 6.073 21.320 1.00 11.42 151 ARG A CA 1
ATOM 1179 C C . ARG A 1 151 ? 4.886 5.202 21.236 1.00 16.77 151 ARG A C 1
ATOM 1180 O O . ARG A 1 151 ? 3.767 5.713 21.285 1.00 13.39 151 ARG A O 1
ATOM 1188 N N . SER A 1 152 ? 5.113 3.893 21.112 1.00 15.06 152 SER A N 1
ATOM 1189 C CA . SER A 1 152 ? 4.016 2.962 20.905 1.00 17.36 152 SER A CA 1
ATOM 1190 C C . SER A 1 152 ? 3.102 2.922 22.127 1.00 13.93 152 SER A C 1
ATOM 1191 O O . SER A 1 152 ? 1.866 2.902 22.008 1.00 18.86 152 SER A O 1
ATOM 1196 N N . HIS A 1 153 ? 3.719 2.924 23.300 1.00 10.77 153 HIS A N 1
ATOM 1197 C CA . HIS A 1 153 ? 2.861 2.959 24.486 1.00 11.27 153 HIS A CA 1
ATOM 1198 C C . HIS A 1 153 ? 2.153 4.298 24.646 1.00 17.87 153 HIS A C 1
ATOM 1199 O O . HIS A 1 153 ? 1.013 4.382 25.144 1.00 16.99 153 HIS A O 1
ATOM 1206 N N . LEU A 1 154 ? 2.794 5.384 24.253 1.00 18.24 154 LEU A N 1
ATOM 1207 C CA . LEU A 1 154 ? 2.239 6.732 24.331 1.00 21.01 154 LEU A CA 1
ATOM 1208 C C . LEU A 1 154 ? 0.987 6.873 23.478 1.00 16.53 154 LEU A C 1
ATOM 1209 O O . LEU A 1 154 ? 0.016 7.579 23.760 1.00 21.87 154 LEU A O 1
ATOM 1218 N N . GLU A 1 155 ? 1.017 6.202 22.335 1.00 12.11 155 GLU A N 1
ATOM 1219 C CA . GLU A 1 155 ? -0.122 6.360 21.424 1.00 21.89 155 GLU A CA 1
ATOM 1220 C C . GLU A 1 155 ? -1.381 5.736 21.996 1.00 27.82 155 GLU A C 1
ATOM 1221 O O . GLU A 1 155 ? -2.494 5.957 21.510 1.00 25.12 155 GLU A O 1
ATOM 1227 N N . GLN A 1 156 ? -1.288 4.938 23.068 1.00 22.89 156 GLN A N 1
ATOM 1228 C CA . GLN A 1 156 ? -2.495 4.337 23.623 1.00 22.37 156 GLN A CA 1
ATOM 1229 C C . GLN A 1 156 ? -3.169 5.274 24.633 1.00 28.04 156 GLN A C 1
ATOM 1230 O O . GLN A 1 156 ? -4.110 4.853 25.305 1.00 21.95 156 GLN A O 1
ATOM 1236 N N . THR A 1 157 ? -2.677 6.496 24.713 1.00 24.91 157 THR A N 1
ATOM 1237 C CA . THR A 1 157 ? -3.207 7.557 25.555 1.00 24.62 157 THR A CA 1
ATOM 1238 C C . THR A 1 157 ? -3.673 8.755 24.728 1.00 28.46 157 THR A C 1
ATOM 1239 O O . THR A 1 157 ? -3.637 8.699 23.495 1.00 31.83 157 THR A O 1
ATOM 1243 N N . ASN A 1 158 ? -4.090 9.821 25.400 1.00 34.10 158 ASN A N 1
ATOM 1244 C CA . ASN A 1 158 ? -4.468 11.104 24.822 1.00 35.53 158 ASN A CA 1
ATOM 1245 C C . ASN A 1 158 ? -3.369 12.151 25.037 1.00 30.48 158 ASN A C 1
ATOM 1246 O O . ASN A 1 158 ? -3.618 13.349 24.885 1.00 26.51 158 ASN A O 1
ATOM 1251 N N . ALA A 1 159 ? -2.183 11.679 25.397 1.00 24.34 159 ALA A N 1
ATOM 1252 C CA . ALA A 1 159 ? -0.992 12.476 25.630 1.00 22.07 159 ALA A CA 1
ATOM 1253 C C . ALA A 1 159 ? -0.226 12.717 24.335 1.00 20.71 159 ALA A C 1
ATOM 1254 O O . ALA A 1 159 ? -0.262 11.878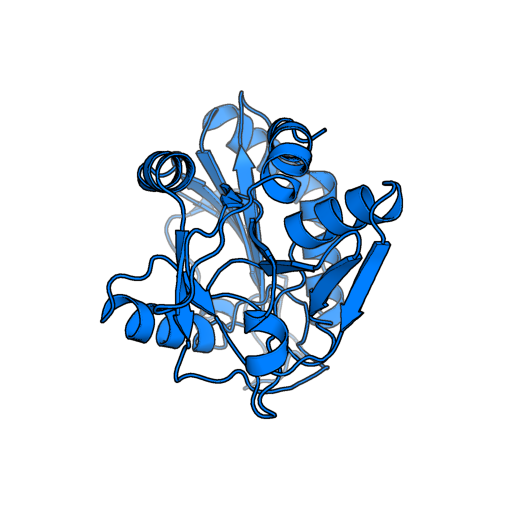 23.430 1.00 20.16 159 ALA A O 1
ATOM 1256 N N . ASP A 1 160 ? 0.466 13.858 24.248 1.00 17.33 160 ASP A N 1
ATOM 1257 C CA . ASP A 1 160 ? 1.206 14.188 23.036 1.00 14.64 160 ASP A CA 1
ATOM 1258 C C . ASP A 1 160 ? 2.674 13.798 23.155 1.00 24.39 160 ASP A C 1
ATOM 1259 O O . ASP A 1 160 ? 3.370 13.610 22.168 1.00 15.20 160 ASP A O 1
ATOM 1264 N N . GLU A 1 161 ? 3.163 13.686 24.389 1.00 19.46 161 GLU A N 1
ATOM 1265 C CA . GLU A 1 161 ? 4.548 13.253 24.576 1.00 20.53 161 GLU A CA 1
ATOM 1266 C C . GLU A 1 161 ? 4.541 12.472 25.892 1.00 23.98 161 GLU A C 1
ATOM 1267 O O . GLU A 1 161 ? 3.512 12.504 26.580 1.00 22.54 161 GLU A O 1
ATOM 1273 N N . ALA A 1 162 ? 5.639 11.808 26.184 1.00 13.01 162 ALA A N 1
ATOM 1274 C CA . ALA A 1 162 ? 5.812 10.962 27.347 1.00 10.99 162 ALA A CA 1
ATOM 1275 C C . ALA A 1 162 ? 6.766 11.550 28.380 1.00 9.61 162 ALA A C 1
ATOM 1276 O O . ALA A 1 162 ? 7.684 12.276 28.005 1.00 15.75 162 ALA A O 1
ATOM 1278 N N . LEU A 1 163 ? 6.562 11.267 29.648 1.00 8.44 163 LEU A N 1
ATOM 1279 C CA . LEU A 1 163 ? 7.536 11.477 30.703 1.00 17.66 163 LEU A CA 1
ATOM 1280 C C . LEU A 1 163 ? 8.248 10.140 30.940 1.00 13.77 163 LEU A C 1
ATOM 1281 O O . LEU A 1 163 ? 7.594 9.156 31.312 1.00 12.59 163 LEU A O 1
ATOM 1286 N N . VAL A 1 164 ? 9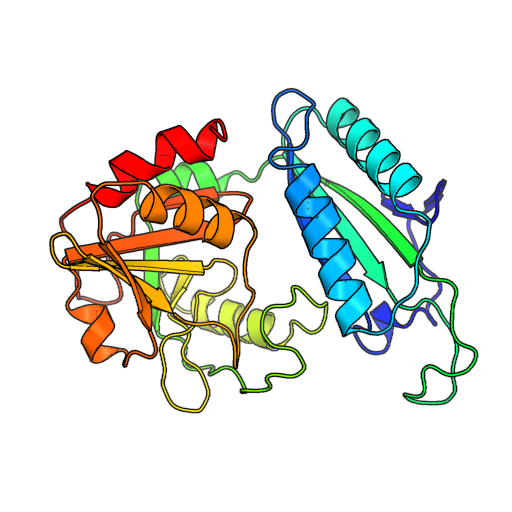.550 10.143 30.674 1.00 13.30 164 VAL A N 1
ATOM 1287 C CA . VAL A 1 164 ? 10.338 8.911 30.696 1.00 14.86 164 VAL A CA 1
ATOM 1288 C C . VAL A 1 164 ? 11.346 8.885 31.838 1.00 8.47 164 VAL A C 1
ATOM 1289 O O . 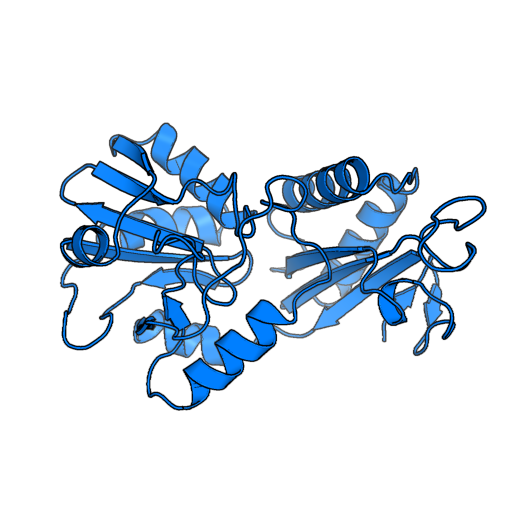VAL A 1 164 ? 12.159 9.784 32.030 1.00 12.46 164 VAL A O 1
ATOM 1293 N N . LEU A 1 165 ? 11.302 7.787 32.618 1.00 10.03 165 LEU A N 1
ATOM 1294 C CA . LEU A 1 165 ? 12.224 7.511 33.702 1.00 9.69 165 LEU A CA 1
ATOM 1295 C C . LEU A 1 165 ? 13.290 6.493 33.337 1.00 13.51 165 LEU A C 1
ATOM 1296 O O . LEU A 1 165 ? 13.112 5.721 32.380 1.00 14.96 165 LEU A O 1
ATOM 1301 N N . ASP A 1 166 ? 14.390 6.423 34.094 1.00 13.93 166 ASP A N 1
ATOM 1302 C CA . ASP A 1 166 ? 15.346 5.340 33.800 1.00 6.92 166 ASP A CA 1
ATOM 1303 C C . ASP A 1 166 ? 15.103 4.118 34.698 1.00 12.25 166 ASP A C 1
ATOM 1304 O O . ASP A 1 166 ? 14.105 4.110 35.434 1.00 18.40 166 ASP A O 1
ATOM 1309 N N . SER A 1 167 ? 15.969 3.111 34.641 1.00 10.08 167 SER A N 1
ATOM 1310 C CA . SER A 1 167 ? 15.713 1.863 35.361 1.00 6.40 167 SER A CA 1
ATOM 1311 C C . SER A 1 167 ? 15.760 2.064 36.889 1.00 21.25 167 SER A C 1
ATOM 1312 O O . SER A 1 167 ? 15.291 1.187 37.637 1.00 15.74 167 SER A O 1
ATOM 1315 N N . GLU A 1 168 ? 16.312 3.182 37.336 1.00 11.98 168 GLU A N 1
ATOM 1316 C CA . GLU A 1 168 ? 16.348 3.464 38.769 1.00 21.37 168 GLU A CA 1
ATOM 1317 C C . GLU A 1 168 ? 15.170 4.318 39.225 1.00 23.69 168 GLU A C 1
ATOM 1318 O O . GLU A 1 168 ? 15.022 4.663 40.406 1.00 22.78 168 GLU A O 1
ATOM 1324 N N . GLY A 1 169 ? 14.310 4.677 38.286 1.00 14.50 169 GLY A N 1
ATOM 1325 C CA . GLY A 1 169 ? 13.167 5.525 38.547 1.00 13.44 169 GLY A CA 1
ATOM 1326 C C . GLY A 1 169 ? 13.418 7.011 38.416 1.00 19.17 169 GLY A C 1
ATOM 1327 O O . GLY A 1 169 ? 12.484 7.772 38.737 1.00 17.98 169 GLY A O 1
ATOM 1328 N N . TRP A 1 170 ? 14.584 7.465 37.961 1.00 8.82 170 TRP A N 1
ATOM 1329 C CA . TRP A 1 170 ? 14.817 8.898 37.813 1.00 13.55 170 TRP A CA 1
ATOM 1330 C C . TRP A 1 170 ? 14.293 9.480 36.496 1.00 14.28 170 TRP A C 1
ATOM 1331 O O . TRP A 1 170 ? 14.571 8.927 35.430 1.00 12.41 170 TRP A O 1
ATOM 1342 N N . VAL A 1 171 ? 13.586 10.593 36.635 1.00 13.71 171 VAL A N 1
ATOM 1343 C CA . VAL A 1 171 ? 13.067 11.330 35.489 1.00 17.29 171 VAL A CA 1
ATOM 1344 C C . VAL A 1 171 ? 14.215 11.683 34.560 1.00 12.51 171 VAL A C 1
ATOM 1345 O O . VAL A 1 171 ? 15.176 12.310 35.017 1.00 15.07 171 VAL A O 1
ATOM 1349 N N . THR A 1 172 ? 14.148 11.309 33.281 1.00 13.88 172 THR A N 1
ATOM 1350 C CA . THR A 1 172 ? 15.278 11.516 32.368 1.00 7.46 172 THR A CA 1
ATOM 1351 C C . THR A 1 172 ? 14.903 12.426 31.210 1.00 17.07 172 THR A C 1
ATOM 1352 O O . THR A 1 172 ? 15.609 13.418 30.990 1.00 15.46 172 THR A O 1
ATOM 1356 N N . GLU A 1 173 ? 13.827 12.122 30.484 1.00 7.20 173 GLU A N 1
ATOM 1357 C CA . GLU A 1 173 ? 13.463 12.880 29.289 1.00 7.86 173 GLU A CA 1
ATOM 1358 C C . GLU A 1 173 ? 12.058 12.556 28.796 1.00 12.42 173 GLU A C 1
ATOM 1359 O O . GLU A 1 173 ? 11.244 11.944 29.488 1.00 12.83 173 GLU A O 1
ATOM 1365 N N . CYS A 1 174 ? 11.737 12.989 27.571 1.00 14.48 174 CYS A N 1
ATOM 1366 C CA . CYS A 1 174 ? 10.508 12.593 26.875 1.00 11.57 174 CYS A CA 1
ATOM 1367 C C . CYS A 1 174 ? 10.790 11.561 25.786 1.00 17.18 174 CYS A C 1
ATOM 1368 O O . CYS A 1 174 ? 11.838 10.913 25.813 1.00 15.71 174 CYS A O 1
ATOM 1371 N N . CYS A 1 175 ? 9.883 11.386 24.826 1.00 7.41 175 CYS A N 1
ATOM 1372 C CA . CYS A 1 175 ? 10.121 10.379 23.789 1.00 10.27 175 CYS A CA 1
ATOM 1373 C C . CYS A 1 175 ? 11.114 10.927 22.760 1.00 12.81 175 CYS A C 1
ATOM 1374 O O . CYS A 1 175 ? 12.067 10.247 22.373 1.00 12.84 175 CYS A O 1
ATOM 1377 N N . ALA A 1 176 ? 10.921 12.172 22.324 1.00 13.28 176 ALA A N 1
ATOM 1378 C CA . ALA A 1 176 ? 11.810 12.729 21.306 1.00 13.86 176 ALA A CA 1
ATOM 1379 C C . ALA A 1 176 ? 12.216 14.171 21.612 1.00 13.94 176 ALA A C 1
ATOM 1380 O O . ALA A 1 176 ? 12.568 14.939 20.712 1.00 13.79 176 ALA A O 1
ATOM 1382 N N . ALA A 1 177 ? 12.144 14.488 22.888 1.00 7.30 177 ALA A N 1
ATOM 1383 C CA . ALA A 1 177 ? 12.387 15.826 23.401 1.00 8.40 177 ALA A CA 1
ATOM 1384 C C . ALA A 1 177 ? 13.006 15.777 24.797 1.00 8.30 177 ALA A C 1
ATOM 1385 O O . ALA A 1 177 ? 12.896 14.735 25.438 1.00 12.82 177 ALA A O 1
ATOM 1387 N N . ASN A 1 178 ? 13.606 16.895 25.227 1.00 7.90 178 ASN A N 1
ATOM 1388 C CA . ASN A 1 178 ? 14.155 16.989 26.578 1.00 9.48 178 ASN A CA 1
ATOM 1389 C C . ASN A 1 178 ? 13.169 17.752 27.480 1.00 10.72 178 ASN A C 1
ATOM 1390 O O . ASN A 1 178 ? 12.247 18.377 26.939 1.00 10.96 178 ASN A O 1
ATOM 1395 N N . LEU A 1 179 ? 13.405 17.711 28.788 1.00 7.82 179 LEU A N 1
ATOM 1396 C CA . LEU A 1 179 ? 12.391 18.212 29.737 1.00 10.39 179 LEU A CA 1
ATOM 1397 C C . LEU A 1 179 ? 13.015 19.202 30.717 1.00 12.84 179 LEU A C 1
ATOM 1398 O O . LEU A 1 179 ? 14.072 18.910 31.302 1.00 12.45 179 LEU A O 1
ATOM 1403 N N . PHE A 1 180 ? 12.389 20.350 30.917 1.00 14.43 180 PHE A N 1
ATOM 1404 C CA . PHE A 1 180 ? 12.692 21.303 31.985 1.00 11.60 180 PHE A CA 1
ATOM 1405 C C . PHE A 1 180 ? 11.461 21.479 32.881 1.00 16.60 180 PHE A C 1
ATOM 1406 O O . PHE A 1 180 ? 10.338 21.469 32.358 1.00 11.23 180 PHE A O 1
ATOM 1414 N N . TRP A 1 181 ? 11.624 21.674 34.191 1.00 14.04 181 TRP A N 1
ATOM 1415 C CA . TRP A 1 181 ? 10.466 22.036 35.000 1.00 15.55 181 TRP A CA 1
ATOM 1416 C C . TRP A 1 181 ? 10.874 23.170 35.956 1.00 15.76 181 TRP A C 1
ATOM 1417 O O . TRP A 1 181 ? 12.041 23.179 36.313 1.00 17.35 181 TRP A O 1
ATOM 1428 N N . ARG A 1 182 ? 9.946 24.046 36.324 1.00 20.00 182 ARG A N 1
ATOM 1429 C CA . ARG A 1 182 ? 10.246 25.196 37.165 1.00 20.22 182 ARG A CA 1
ATOM 1430 C C . ARG A 1 182 ? 9.458 25.179 38.472 1.00 20.02 182 ARG A C 1
ATOM 1431 O O . ARG A 1 182 ? 8.244 24.965 38.477 1.00 16.70 182 ARG A O 1
ATOM 1439 N N . LYS A 1 183 ? 10.198 25.423 39.543 1.00 22.88 183 LYS A N 1
ATOM 1440 C CA . LYS A 1 183 ? 9.573 25.775 40.813 1.00 22.60 183 LYS A CA 1
ATOM 1441 C C . LYS A 1 183 ? 10.212 27.106 41.237 1.00 22.60 183 LYS A C 1
ATOM 1442 O O . LYS A 1 183 ? 11.400 27.177 41.531 1.00 18.89 183 LYS A O 1
ATOM 1448 N N . GLY A 1 184 ? 9.373 28.130 41.214 1.00 22.93 184 GLY A N 1
ATOM 1449 C CA . GLY A 1 184 ? 9.737 29.471 41.645 1.00 31.95 184 GLY A CA 1
ATOM 1450 C C . GLY A 1 184 ? 10.695 30.101 40.637 1.00 24.78 184 GLY A C 1
ATOM 1451 O O . GLY A 1 184 ? 10.311 30.173 39.470 1.00 28.82 184 GLY A O 1
ATOM 1452 N N . ASN A 1 185 ? 11.857 30.499 41.130 1.00 21.13 185 ASN A N 1
ATOM 1453 C CA . ASN A 1 185 ? 12.925 31.015 40.287 1.00 22.75 185 ASN A CA 1
ATOM 1454 C C . ASN A 1 185 ? 13.933 29.929 39.930 1.00 22.98 185 ASN A C 1
ATOM 1455 O O . ASN A 1 185 ? 14.934 30.162 39.251 1.00 22.48 185 ASN A O 1
ATOM 1460 N N . VAL A 1 186 ? 13.691 28.695 40.381 1.00 21.31 186 VAL A N 1
ATOM 1461 C CA . VAL A 1 186 ? 14.682 27.666 40.087 1.00 18.19 186 VAL A CA 1
ATOM 1462 C C . VAL A 1 186 ? 14.201 26.723 38.984 1.00 17.30 186 VAL A C 1
ATOM 1463 O O . VAL A 1 186 ? 13.099 26.203 39.065 1.00 21.45 186 VAL A O 1
ATOM 1467 N N . VAL A 1 187 ? 15.037 26.521 37.981 1.00 18.32 187 VAL A N 1
ATOM 1468 C CA . VAL A 1 187 ? 14.619 25.717 36.836 1.00 15.55 187 VAL A CA 1
ATOM 1469 C C . VAL A 1 187 ? 15.486 24.459 36.832 1.00 16.79 187 VAL A C 1
ATOM 1470 O O . VAL A 1 187 ? 16.716 24.580 36.907 1.00 27.60 187 VAL A O 1
ATOM 1474 N N . TYR A 1 188 ? 14.828 23.308 36.770 1.00 11.96 188 TYR A N 1
ATOM 1475 C CA . TYR A 1 188 ? 15.417 21.991 36.861 1.00 13.11 188 TYR A CA 1
ATOM 1476 C C . TYR A 1 188 ? 15.365 21.243 35.512 1.00 10.39 188 TYR A C 1
ATOM 1477 O O . TYR A 1 188 ? 14.350 21.427 34.851 1.00 13.48 188 TYR A O 1
ATOM 1486 N N . THR A 1 189 ? 16.391 20.453 35.252 1.00 14.72 189 THR A N 1
ATOM 1487 C CA . THR A 1 189 ? 16.498 19.533 34.114 1.00 11.26 189 THR A CA 1
ATOM 1488 C C . THR A 1 189 ? 17.314 18.315 34.513 1.00 8.90 189 THR A C 1
ATOM 1489 O O . THR A 1 189 ? 18.315 18.402 35.237 1.00 10.41 189 THR A O 1
ATOM 1493 N N . PRO A 1 190 ? 16.923 17.112 34.110 1.00 15.12 190 PRO A N 1
ATOM 1494 C CA . PRO A 1 190 ? 17.691 15.908 34.429 1.00 11.15 190 PRO A CA 1
ATOM 1495 C C . PRO A 1 190 ? 19.114 15.911 33.894 1.00 14.16 190 PRO A C 1
ATOM 1496 O O . PRO A 1 190 ? 19.402 16.378 32.801 1.00 19.35 190 PRO A O 1
ATOM 1500 N N . ARG A 1 191 ? 20.000 15.342 34.711 1.00 14.78 191 ARG A N 1
ATOM 1501 C CA . ARG A 1 191 ? 21.379 15.083 34.304 1.00 16.72 191 ARG A CA 1
ATOM 1502 C C . ARG A 1 191 ? 21.347 13.884 33.368 1.00 12.79 191 ARG A C 1
ATOM 1503 O O . ARG A 1 191 ? 20.652 12.923 33.691 1.00 12.74 191 ARG A O 1
ATOM 1511 N N . LEU A 1 192 ? 22.039 13.957 32.238 1.00 15.83 192 LEU A N 1
ATOM 1512 C CA . LEU A 1 192 ? 21.968 12.874 31.261 1.00 15.70 192 LEU A CA 1
ATOM 1513 C C . LEU A 1 192 ? 23.286 12.126 31.137 1.00 12.29 192 LEU A C 1
ATOM 1514 O O . LEU A 1 192 ? 23.724 11.765 30.034 1.00 16.64 192 LEU A O 1
ATOM 1519 N N . ASP A 1 193 ? 23.953 11.839 32.249 1.00 10.10 193 ASP A N 1
ATOM 1520 C CA . ASP A 1 193 ? 25.193 11.067 32.220 1.00 11.75 193 ASP A CA 1
ATOM 1521 C C . ASP A 1 193 ? 24.990 9.550 32.227 1.00 13.78 193 ASP A C 1
ATOM 1522 O O . ASP A 1 193 ? 25.938 8.783 31.987 1.00 12.34 193 ASP A O 1
ATOM 1527 N N . GLN A 1 194 ? 23.782 9.076 32.502 1.00 10.39 194 GLN A N 1
ATOM 1528 C CA . GLN A 1 194 ? 23.471 7.643 32.615 1.00 7.90 194 GLN A CA 1
ATOM 1529 C C . GLN A 1 194 ? 22.487 7.220 31.520 1.00 15.25 194 GLN A C 1
ATOM 1530 O O . GLN A 1 194 ? 22.523 6.083 31.038 1.00 15.32 194 GLN A O 1
ATOM 1536 N N . ALA A 1 195 ? 21.607 8.128 31.100 1.00 9.59 195 ALA A N 1
ATOM 1537 C CA . ALA A 1 195 ? 20.694 7.828 29.998 1.00 12.70 195 ALA A CA 1
ATOM 1538 C C . 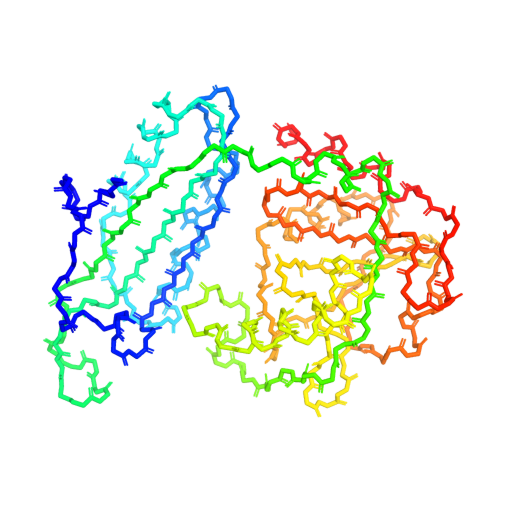ALA A 1 195 ? 20.180 9.098 29.333 1.00 20.87 195 ALA A C 1
ATOM 1539 O O . ALA A 1 195 ? 20.308 10.203 29.867 1.00 14.16 195 ALA A O 1
ATOM 1541 N N . GLY A 1 196 ? 19.590 8.960 28.141 1.00 11.30 196 GLY A N 1
ATOM 1542 C CA . GLY A 1 196 ? 18.997 10.141 27.511 1.00 13.00 196 GLY A CA 1
ATOM 1543 C C . GLY A 1 196 ? 19.830 10.699 26.373 1.00 10.53 196 GLY A C 1
ATOM 1544 O O . GLY A 1 196 ? 21.003 10.349 26.223 1.00 17.23 196 GLY A O 1
ATOM 1545 N N . VAL A 1 197 ? 19.219 11.563 25.558 1.00 9.98 197 VAL A N 1
ATOM 1546 C CA . VAL A 1 197 ? 19.941 12.291 24.514 1.00 8.94 197 VAL A CA 1
ATOM 1547 C C . VAL A 1 197 ? 20.165 13.740 24.951 1.00 10.81 197 VAL A C 1
ATOM 1548 O O . VAL A 1 197 ? 19.189 14.393 25.316 1.00 13.74 197 VAL A O 1
ATOM 1552 N N . ASN A 1 198 ? 21.418 14.190 24.921 1.00 11.50 198 ASN A N 1
ATOM 1553 C CA . ASN A 1 198 ? 21.754 15.541 25.371 1.00 8.12 198 ASN A CA 1
ATOM 1554 C C . ASN A 1 198 ? 21.460 16.513 24.235 1.00 14.50 198 ASN A C 1
ATOM 1555 O O . ASN A 1 198 ? 22.355 16.869 23.463 1.00 12.74 198 ASN A O 1
ATOM 1560 N N . GLY A 1 199 ? 20.193 16.909 24.092 1.00 13.35 199 GLY A N 1
ATOM 1561 C CA . GLY A 1 199 ? 19.798 17.541 22.826 1.00 8.92 199 GLY A CA 1
ATOM 1562 C C . GLY A 1 199 ? 20.476 18.870 22.549 1.00 9.88 199 GLY A C 1
ATOM 1563 O O . GLY A 1 199 ? 20.939 19.556 23.463 1.00 13.45 199 GLY A O 1
ATOM 1564 N N . ILE A 1 200 ? 20.516 19.235 21.257 1.00 9.39 200 ILE A N 1
ATOM 1565 C CA . ILE A 1 200 ? 20.991 20.555 20.828 1.00 20.42 200 ILE A CA 1
ATOM 1566 C C . ILE A 1 200 ? 20.171 21.665 21.439 1.00 14.42 200 ILE A C 1
ATOM 1567 O O . ILE A 1 200 ? 20.672 22.721 21.858 1.00 15.57 200 ILE A O 1
ATOM 1572 N N . MET A 1 201 ? 18.845 21.473 21.518 1.00 14.17 201 MET A N 1
ATOM 1573 C CA . MET A 1 201 ? 18.028 22.574 22.068 1.00 15.06 201 MET A CA 1
ATOM 1574 C C . MET A 1 201 ? 18.201 22.612 23.584 1.00 16.68 201 MET A C 1
ATOM 1575 O O . MET A 1 201 ? 18.223 23.716 24.160 1.00 13.82 201 MET A O 1
ATOM 1580 N N . ARG A 1 202 ? 18.350 21.439 24.203 1.00 10.79 202 ARG A N 1
ATOM 1581 C CA . ARG A 1 202 ? 18.600 21.423 25.660 1.00 8.18 202 ARG A CA 1
ATOM 1582 C C . ARG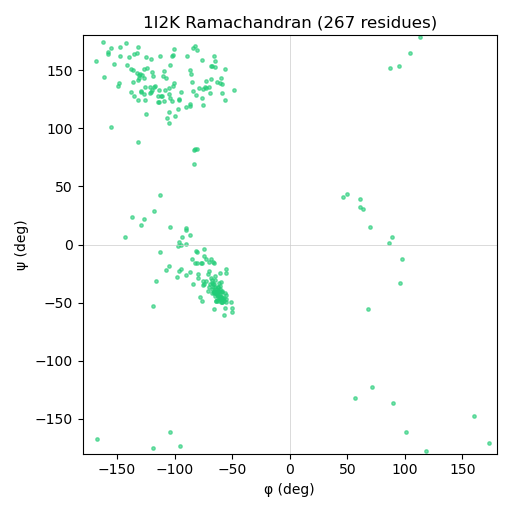 A 1 202 ? 19.846 22.235 25.983 1.00 16.68 202 ARG A C 1
ATOM 1583 O O . ARG A 1 202 ? 19.875 23.076 26.883 1.00 15.62 202 ARG A O 1
ATOM 1591 N N . GLN A 1 203 ? 20.947 22.004 25.264 1.00 10.78 203 GLN A N 1
ATOM 1592 C CA . GLN A 1 203 ? 22.150 22.775 25.527 1.00 13.89 203 GLN A CA 1
ATOM 1593 C C . GLN A 1 203 ? 21.932 24.265 25.259 1.00 16.80 203 GLN A C 1
ATOM 1594 O O . GLN A 1 203 ? 22.462 25.111 25.984 1.00 18.13 203 GLN A O 1
ATOM 1600 N N . PHE A 1 204 ? 21.146 24.596 24.240 1.00 15.34 204 PHE A N 1
ATOM 1601 C CA . PHE A 1 204 ? 20.928 26.026 23.961 1.00 14.42 204 PHE A CA 1
ATOM 1602 C C . PHE A 1 204 ? 20.242 26.687 25.155 1.00 16.99 204 PHE A C 1
ATOM 1603 O O . PHE A 1 204 ? 20.639 27.734 25.683 1.00 12.65 204 PHE A O 1
ATOM 1611 N N . CYS A 1 205 ? 19.189 26.030 25.612 1.00 13.58 205 CYS A N 1
ATOM 1612 C CA . CYS A 1 205 ? 18.361 26.502 26.719 1.00 12.80 205 CYS A CA 1
ATOM 1613 C C . CYS A 1 205 ? 19.130 26.577 28.025 1.00 18.94 205 CYS A C 1
ATOM 1614 O O . CYS A 1 205 ? 18.952 27.501 28.834 1.00 19.12 205 CYS A O 1
ATOM 1617 N N . ILE A 1 206 ? 20.007 25.600 28.254 1.00 16.00 206 ILE A N 1
ATOM 1618 C CA . ILE A 1 206 ? 20.834 25.682 29.463 1.00 18.60 206 ILE A CA 1
ATOM 1619 C C . ILE A 1 206 ? 21.726 26.914 29.403 1.00 24.45 206 ILE A C 1
ATOM 1620 O O . ILE A 1 206 ? 21.877 27.653 30.385 1.00 25.47 206 ILE A O 1
ATOM 1625 N N . ARG A 1 207 ? 22.322 27.166 28.237 1.00 28.22 207 ARG A N 1
ATOM 1626 C CA . ARG A 1 207 ? 23.118 28.374 28.033 1.00 23.95 207 ARG A CA 1
ATOM 1627 C C . ARG A 1 207 ? 22.280 29.599 28.366 1.00 21.05 207 ARG A C 1
ATOM 1628 O O . ARG A 1 207 ? 22.707 30.488 29.102 1.00 31.54 207 ARG A O 1
ATOM 1636 N N . LEU A 1 208 ? 21.067 29.650 27.812 1.00 23.22 208 LEU A N 1
ATOM 1637 C CA . LEU A 1 208 ? 20.252 30.830 28.119 1.00 19.60 208 LEU A CA 1
ATOM 1638 C C . LEU A 1 208 ? 20.006 30.962 29.617 1.00 28.04 208 LEU A C 1
ATOM 1639 O O . LEU A 1 208 ? 20.183 32.012 30.221 1.00 18.17 208 LEU A O 1
ATOM 1644 N N . LEU A 1 209 ? 19.581 29.854 30.213 1.00 25.24 209 LEU A N 1
ATOM 1645 C CA . LEU A 1 209 ? 19.152 29.912 31.607 1.00 17.79 209 LEU A CA 1
ATOM 1646 C C . LEU A 1 209 ? 20.335 30.221 32.497 1.00 18.59 209 LEU A C 1
ATOM 1647 O O . LEU A 1 209 ? 20.162 30.916 33.502 1.00 22.99 209 LEU A O 1
ATOM 1652 N N . ALA A 1 210 ? 21.501 29.704 32.092 1.00 17.92 210 ALA A N 1
ATOM 1653 C CA . ALA A 1 210 ? 22.685 29.943 32.919 1.00 29.32 210 ALA A CA 1
ATOM 1654 C C . ALA A 1 210 ? 22.929 31.449 33.047 1.00 27.61 210 ALA A C 1
ATOM 1655 O O . ALA A 1 210 ? 23.150 31.932 34.163 1.00 28.59 210 ALA A O 1
ATOM 1657 N N . GLN A 1 211 ? 22.869 32.157 31.922 1.00 26.11 211 GLN A N 1
ATOM 1658 C CA . GLN A 1 211 ? 23.124 33.595 31.906 1.00 26.58 211 GLN A CA 1
ATOM 1659 C C . GLN A 1 211 ? 21.977 34.444 32.445 1.00 33.49 211 GLN A C 1
ATOM 1660 O O . GLN A 1 211 ? 22.197 35.625 32.729 1.00 32.91 211 GLN A O 1
ATOM 1666 N N . SER A 1 212 ? 20.792 33.882 32.565 1.00 29.14 212 SER A N 1
ATOM 1667 C CA . SER A 1 212 ? 19.565 34.525 32.992 1.00 13.98 212 SER A CA 1
ATOM 1668 C C . SER A 1 212 ? 19.492 34.637 34.507 1.00 14.71 212 SER A C 1
ATOM 1669 O O . SER A 1 212 ? 20.298 33.982 35.179 1.00 17.44 212 SER A O 1
ATOM 1672 N N . SER A 1 213 ? 18.552 35.430 35.019 1.00 18.24 213 SER A N 1
ATOM 1673 C CA . SER A 1 213 ? 18.339 35.536 36.453 1.00 21.27 213 SER A CA 1
ATOM 1674 C C . SER A 1 213 ? 17.737 34.247 37.017 1.00 26.44 213 SER A C 1
ATOM 1675 O O . SER A 1 213 ? 17.757 34.039 38.229 1.00 25.39 213 SER A O 1
ATOM 1678 N N . TYR A 1 214 ? 17.196 33.322 36.216 1.00 24.27 214 TYR A N 1
ATOM 1679 C CA . TYR A 1 214 ? 16.698 32.068 36.787 1.00 19.04 214 TYR A CA 1
ATOM 1680 C C . TYR A 1 214 ? 17.865 31.281 37.371 1.00 25.09 214 TYR A C 1
ATOM 1681 O O . TYR A 1 214 ? 18.986 31.422 36.875 1.00 24.20 214 TYR A O 1
ATOM 1690 N N . GLN A 1 215 ? 17.643 30.443 38.376 1.00 21.47 215 GLN A N 1
ATOM 1691 C CA . GLN A 1 215 ? 18.702 29.514 38.751 1.00 18.31 215 GLN A CA 1
ATOM 1692 C C . GLN A 1 215 ? 18.507 28.166 38.041 1.00 21.98 215 GLN A C 1
ATOM 1693 O O . GLN A 1 215 ? 17.383 27.654 38.084 1.00 32.83 215 GLN A O 1
ATOM 1704 N N . LEU A 1 216 ? 19.538 27.607 37.407 1.00 19.95 216 LEU A N 1
ATOM 1705 C CA . LEU A 1 216 ? 19.396 26.354 36.661 1.00 16.40 216 LEU A CA 1
ATOM 1706 C C . LEU A 1 216 ? 20.091 25.187 37.340 1.00 20.92 216 LEU A C 1
ATOM 1707 O O . LEU A 1 216 ? 21.293 25.182 37.619 1.00 27.06 216 LEU A O 1
ATOM 1716 N N . VAL A 1 217 ? 19.331 24.117 37.624 1.00 19.54 217 VAL A N 1
ATOM 1717 C CA . VAL A 1 217 ? 20.005 22.978 38.261 1.00 16.38 217 VAL A CA 1
ATOM 1718 C C . VAL A 1 217 ? 19.759 21.680 37.489 1.00 17.93 217 VAL A C 1
ATOM 1719 O O . VAL A 1 217 ? 18.614 21.351 37.171 1.00 19.22 217 VAL A O 1
ATOM 1726 N N . GLU A 1 218 ? 20.819 20.954 37.178 1.00 15.71 218 GLU A N 1
ATOM 1727 C CA . GLU A 1 218 ? 20.764 19.599 36.619 1.00 19.34 218 GLU A CA 1
ATOM 1728 C C . GLU A 1 218 ? 20.676 18.582 37.749 1.00 23.66 218 GLU A C 1
ATOM 1729 O O . GLU A 1 218 ? 21.537 18.461 38.627 1.00 28.34 218 GLU A O 1
ATOM 1735 N N . VAL A 1 219 ? 19.606 17.798 37.793 1.00 21.04 219 VAL A N 1
ATOM 1736 C CA . VAL A 1 219 ? 19.409 16.939 38.951 1.00 19.27 219 VAL A CA 1
ATOM 1737 C C . VAL A 1 219 ? 19.074 15.508 38.565 1.00 25.23 219 VAL A C 1
ATOM 1738 O O . VAL A 1 219 ? 18.768 15.247 37.397 1.00 15.98 219 VAL A O 1
ATOM 1742 N N . GLN A 1 220 ? 19.101 14.672 39.587 1.00 20.94 220 GLN A N 1
ATOM 1743 C CA . GLN A 1 220 ? 18.526 13.338 39.644 1.00 25.28 220 GLN A CA 1
ATOM 1744 C C . GLN A 1 220 ? 17.248 13.394 40.476 1.00 24.41 220 GLN A C 1
ATOM 1745 O O . GLN A 1 220 ? 17.351 13.511 41.698 1.00 29.80 220 GLN A O 1
ATOM 1751 N N . ALA A 1 221 ? 16.061 13.350 39.891 1.00 19.35 221 ALA A N 1
ATOM 1752 C CA . ALA A 1 221 ? 14.834 13.602 40.625 1.00 19.79 221 ALA A CA 1
ATOM 1753 C C . ALA A 1 221 ? 13.786 12.522 40.409 1.00 23.74 221 ALA A C 1
ATOM 1754 O O . ALA A 1 221 ? 13.726 11.984 39.301 1.00 17.47 221 ALA A O 1
ATOM 1756 N N . SER A 1 222 ? 12.984 12.247 41.430 1.00 19.72 222 SER A N 1
ATOM 1757 C CA . SER A 1 222 ? 11.912 11.263 41.361 1.00 15.39 222 SER A CA 1
ATOM 1758 C C . SER A 1 222 ? 10.718 11.811 40.601 1.00 11.59 222 SER A C 1
ATOM 1759 O O . SER A 1 222 ? 10.585 13.027 40.462 1.00 17.38 222 SER A O 1
ATOM 1762 N N . LEU A 1 223 ? 9.821 10.980 40.063 1.00 18.03 223 LEU A N 1
ATOM 1763 C CA . LEU A 1 223 ? 8.660 11.562 39.385 1.00 19.07 223 LEU A CA 1
ATOM 1764 C C . LEU A 1 223 ? 7.832 12.412 40.346 1.00 24.49 223 LEU A C 1
ATOM 1765 O O . LEU A 1 223 ? 7.280 13.437 39.923 1.00 26.28 223 LEU A O 1
ATOM 1770 N N . GLU A 1 224 ? 7.716 12.033 41.615 1.00 23.45 224 GLU A N 1
ATOM 1771 C CA . GLU A 1 224 ? 6.949 12.822 42.586 1.00 25.70 224 GLU A CA 1
ATOM 1772 C C . GLU A 1 224 ? 7.495 14.234 42.740 1.00 16.42 224 GLU A C 1
ATOM 1773 O O . GLU A 1 224 ? 6.753 15.221 42.763 1.00 27.91 224 GLU A O 1
ATOM 1779 N N . GLU A 1 225 ? 8.802 14.395 42.852 1.00 23.97 225 GLU A N 1
ATOM 1780 C CA . GLU A 1 225 ? 9.432 15.710 42.857 1.00 32.39 225 GLU A CA 1
ATOM 1781 C C . GLU A 1 225 ? 9.075 16.528 41.626 1.00 30.95 225 GLU A C 1
ATOM 1782 O O . GLU A 1 225 ? 8.723 17.704 41.672 1.00 20.66 225 GLU A O 1
ATOM 1788 N N . SER A 1 226 ? 9.169 15.901 40.451 1.00 25.99 226 SER A N 1
ATOM 1789 C CA . SER A 1 226 ? 8.982 16.663 39.219 1.00 18.47 226 SER A CA 1
ATOM 1790 C C . SER A 1 226 ? 7.544 17.143 39.059 1.00 15.55 226 SER A C 1
ATOM 1791 O O . SER A 1 226 ? 7.298 18.202 38.491 1.00 26.20 226 SER A O 1
ATOM 1794 N N . LEU A 1 227 ? 6.592 16.385 39.583 1.00 20.33 227 LEU A N 1
ATOM 1795 C CA . LEU A 1 227 ? 5.166 16.656 39.529 1.00 25.64 227 LEU A CA 1
ATOM 1796 C C . LEU A 1 227 ? 4.718 17.794 40.436 1.00 27.15 227 LEU A C 1
ATOM 1797 O O . LEU A 1 227 ? 3.598 18.301 40.342 1.00 24.87 227 LEU A O 1
ATOM 1802 N N . GLN A 1 228 ? 5.579 18.226 41.341 1.00 21.16 228 GLN A N 1
ATOM 1803 C CA . GLN A 1 228 ? 5.247 19.376 42.185 1.00 23.35 228 GLN A CA 1
ATOM 1804 C C . GLN A 1 228 ? 5.686 20.694 41.552 1.00 33.64 228 GLN A C 1
ATOM 1805 O O . GLN A 1 228 ? 5.709 21.750 42.196 1.00 34.60 228 GLN A O 1
ATOM 1811 N N . ALA A 1 229 ? 6.056 20.678 40.273 1.00 26.05 229 ALA A N 1
ATOM 1812 C CA . ALA A 1 229 ? 6.458 21.895 39.578 1.00 24.71 229 ALA A CA 1
ATOM 1813 C C . ALA A 1 229 ? 5.358 22.911 39.338 1.00 27.68 229 ALA A C 1
ATOM 1814 O O . ALA A 1 229 ? 4.173 22.615 39.198 1.00 20.34 229 ALA A O 1
ATOM 1816 N N . ASP A 1 230 ? 5.701 24.205 39.218 1.00 20.64 230 ASP A N 1
ATOM 1817 C CA . ASP A 1 230 ? 4.681 25.151 38.783 1.00 18.94 230 ASP A CA 1
ATOM 1818 C C . ASP A 1 230 ? 4.500 25.184 37.273 1.00 19.23 230 ASP A C 1
ATOM 1819 O O . ASP A 1 230 ? 3.542 25.740 36.749 1.00 21.12 230 ASP A O 1
ATOM 1824 N N . GLU A 1 231 ? 5.466 24.628 36.541 1.00 21.47 231 GLU A N 1
ATOM 1825 C CA . GLU A 1 231 ? 5.463 24.718 35.086 1.00 20.65 231 GLU A CA 1
ATOM 1826 C C . GLU A 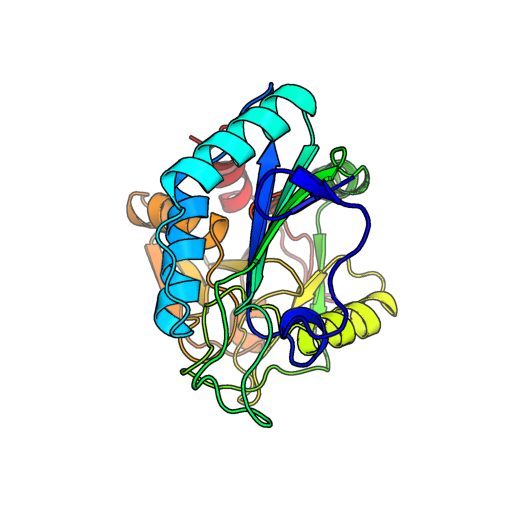1 231 ? 6.383 23.645 34.498 1.00 16.42 231 GLU A C 1
ATOM 1827 O O . GLU A 1 231 ? 7.415 23.423 35.132 1.00 14.92 231 GLU A O 1
ATOM 1833 N N . MET A 1 232 ? 6.015 23.084 33.358 1.00 18.86 232 MET A N 1
ATOM 1834 C CA . MET A 1 232 ? 6.874 22.203 32.573 1.00 18.15 232 MET A CA 1
ATOM 1835 C C . MET A 1 232 ? 6.982 22.693 31.141 1.00 14.18 232 MET A C 1
ATOM 1836 O O . MET A 1 232 ? 6.024 23.197 30.557 1.00 14.62 232 MET A O 1
ATOM 1841 N N . VAL A 1 233 ? 8.179 22.527 30.582 1.00 14.58 233 VAL A N 1
ATOM 1842 C CA . VAL A 1 233 ? 8.452 22.891 29.195 1.00 14.66 233 VAL A CA 1
ATOM 1843 C C . VAL A 1 233 ? 9.264 21.794 28.507 1.00 12.80 233 VAL A C 1
ATOM 1844 O O . VAL A 1 233 ? 10.187 21.259 29.130 1.00 10.63 233 VAL A O 1
ATOM 1848 N N . ILE A 1 234 ? 8.984 21.456 27.253 1.00 16.42 234 ILE A N 1
ATOM 1849 C CA . ILE A 1 234 ? 9.794 20.418 26.593 1.00 14.71 234 ILE A CA 1
ATOM 1850 C C . ILE A 1 234 ? 10.453 21.026 25.361 1.00 10.96 234 ILE A C 1
ATOM 1851 O O . ILE A 1 234 ? 9.946 22.035 24.849 1.00 12.44 234 ILE A O 1
ATOM 1856 N N . CYS A 1 235 ? 11.529 20.433 24.836 1.00 11.62 235 CYS A N 1
ATOM 1857 C CA . CYS A 1 235 ? 12.240 21.046 23.720 1.00 11.65 235 CYS A CA 1
ATOM 1858 C C . CYS A 1 235 ? 12.967 20.055 22.823 1.00 10.57 235 CYS A C 1
ATOM 1859 O O . CYS A 1 235 ? 13.345 18.956 23.233 1.00 9.04 235 CYS A O 1
ATOM 1862 N N . ASN A 1 236 ? 13.183 20.456 21.569 1.00 12.76 236 ASN A N 1
ATOM 1863 C CA . ASN A 1 236 ? 14.042 19.690 20.656 1.00 17.77 236 ASN A CA 1
ATOM 1864 C C . ASN A 1 236 ? 14.426 20.619 19.504 1.00 19.27 236 ASN A C 1
ATOM 1865 O O . ASN A 1 236 ? 13.952 21.768 19.483 1.00 12.52 236 ASN A O 1
ATOM 1870 N N . ALA A 1 237 ? 15.291 20.203 18.589 1.00 8.38 237 ALA A N 1
ATOM 1871 C CA . ALA A 1 237 ? 15.712 21.182 17.578 1.00 12.63 237 ALA A CA 1
ATOM 1872 C C . ALA A 1 237 ? 14.549 21.699 16.752 1.00 15.78 237 ALA A C 1
ATOM 1873 O O . ALA A 1 237 ? 14.569 22.790 16.166 1.00 17.88 237 ALA A O 1
ATOM 1875 N N . LEU A 1 238 ? 13.477 20.918 16.662 1.00 8.71 238 LEU A N 1
ATOM 1876 C CA . LEU A 1 238 ? 12.441 21.254 15.686 1.00 10.07 238 LEU A CA 1
ATOM 1877 C C . LEU A 1 238 ? 11.246 22.009 16.232 1.00 21.95 238 LEU A C 1
ATOM 1878 O O . LEU A 1 238 ? 10.601 22.733 15.473 1.00 21.57 238 LEU A O 1
ATOM 1883 N N . MET A 1 239 ? 10.891 21.849 17.505 1.00 14.37 239 MET A N 1
ATOM 1884 C CA . MET A 1 239 ? 9.649 22.426 18.020 1.00 21.13 239 MET A CA 1
ATOM 1885 C C . MET A 1 239 ? 9.709 23.956 18.008 1.00 19.92 239 MET A C 1
ATOM 1886 O O . MET A 1 239 ? 8.802 24.538 17.369 1.00 24.43 239 MET A O 1
ATOM 1891 N N . PRO A 1 240 ? 10.664 24.658 18.614 1.00 14.63 240 PRO A N 1
ATOM 1892 C CA . PRO A 1 240 ? 11.770 24.142 19.406 1.00 14.87 240 PRO A CA 1
ATOM 1893 C C . PRO A 1 240 ? 11.435 24.002 20.887 1.00 18.56 240 PRO A C 1
ATOM 1894 O O . PRO A 1 240 ? 12.042 23.184 21.596 1.00 18.84 240 PRO A O 1
ATOM 1898 N N . VAL A 1 241 ? 10.484 24.810 21.351 1.00 19.75 241 VAL A N 1
ATOM 1899 C CA . VAL A 1 241 ? 10.027 24.699 22.732 1.00 17.02 241 VAL A CA 1
ATOM 1900 C C . VAL A 1 241 ? 8.501 24.644 22.732 1.00 18.72 241 VAL A C 1
ATOM 1901 O O . VAL A 1 241 ? 7.904 25.342 21.903 1.00 13.93 241 VAL A O 1
ATOM 1908 N N . MET A 1 242 ? 7.914 23.864 23.613 1.00 19.41 242 MET A N 1
ATOM 1909 C CA . MET A 1 242 ? 6.478 23.707 23.774 1.00 22.17 242 MET A CA 1
ATOM 1910 C C . MET A 1 242 ? 6.053 23.818 25.231 1.00 17.17 242 MET A C 1
ATOM 1911 O O . MET A 1 242 ? 6.715 23.293 26.129 1.00 14.83 242 MET A O 1
ATOM 1916 N N . PRO A 1 243 ? 4.915 24.451 25.515 1.00 17.40 243 PRO A N 1
ATOM 1917 C CA . PRO A 1 243 ? 4.444 24.521 26.895 1.00 13.76 243 PRO A CA 1
ATOM 1918 C C . PRO A 1 243 ? 3.630 23.273 27.245 1.00 18.69 243 PRO A C 1
ATOM 1919 O O . PRO A 1 243 ? 2.954 22.785 26.334 1.00 21.34 243 PRO A O 1
ATOM 1923 N N . VAL A 1 244 ? 3.693 22.834 28.490 1.00 16.90 244 VAL A N 1
ATOM 1924 C CA . VAL A 1 244 ? 3.026 21.657 29.019 1.00 19.50 244 VAL A CA 1
ATOM 1925 C C . VAL A 1 244 ? 1.820 22.054 29.866 1.00 23.31 244 VAL A C 1
ATOM 1926 O O . VAL A 1 244 ? 1.996 22.642 30.935 1.00 24.74 244 VAL A O 1
ATOM 1930 N N . CYS A 1 245 ? 0.614 21.713 29.408 1.00 17.31 245 CYS A N 1
ATOM 1931 C CA . CYS A 1 245 ? -0.579 22.009 30.207 1.00 21.74 245 CYS A CA 1
ATOM 1932 C C . CYS A 1 245 ? -0.802 21.009 31.335 1.00 27.36 245 CYS A C 1
ATOM 1933 O O . CYS A 1 245 ? -1.386 21.346 32.367 1.00 28.82 245 CYS A O 1
ATOM 1938 N N . ALA A 1 246 ? -0.363 19.761 31.188 1.00 25.81 246 ALA A N 1
ATOM 1939 C CA . ALA A 1 246 ? -0.575 18.746 32.208 1.00 26.19 246 ALA A CA 1
ATOM 1940 C C . ALA A 1 246 ? 0.241 17.481 31.956 1.00 32.24 246 ALA A C 1
ATOM 1941 O O . ALA A 1 246 ? 0.645 17.206 30.830 1.00 37.67 246 ALA A O 1
ATOM 1943 N N . CYS A 1 247 ? 0.457 16.733 33.020 1.00 31.46 247 CYS A N 1
ATOM 1944 C CA . CYS A 1 247 ? 1.045 15.401 33.002 1.00 33.68 247 CYS A CA 1
ATOM 1945 C C . CYS A 1 247 ? 0.131 14.532 33.867 1.00 52.12 247 CYS A C 1
ATOM 1946 O O . CYS A 1 247 ? 0.364 14.449 35.074 1.00 48.82 247 CYS A O 1
ATOM 1949 N N . GLY A 1 248 ? -0.896 13.953 33.255 1.00 50.57 248 GLY A N 1
ATOM 1950 C CA . GLY A 1 248 ? -1.912 13.234 34.007 1.00 56.50 248 GLY A CA 1
ATOM 1951 C C . GLY A 1 248 ? -3.050 14.138 34.437 1.00 65.96 248 GLY A C 1
ATOM 1952 O O . GLY A 1 248 ? -3.551 14.962 33.668 1.00 71.16 248 GLY A O 1
ATOM 1953 N N . ASP A 1 249 ? -3.510 14.018 35.686 1.00 74.06 249 ASP A N 1
ATOM 1954 C CA . ASP A 1 249 ? -4.583 14.921 36.117 1.00 80.23 249 ASP A CA 1
ATOM 1955 C C . ASP A 1 249 ? -4.000 16.110 36.874 1.00 68.99 249 ASP A C 1
ATOM 1956 O O . ASP A 1 249 ? -4.693 17.024 37.319 1.00 64.54 249 ASP A O 1
ATOM 1961 N N . VAL A 1 250 ? -2.674 16.071 36.999 1.00 54.35 250 VAL A N 1
ATOM 1962 C CA . VAL A 1 250 ? -1.966 17.218 37.558 1.00 45.77 250 VAL A CA 1
ATOM 1963 C C . VAL A 1 250 ? -1.797 18.246 36.449 1.00 38.61 250 VAL A C 1
ATOM 1964 O O . VAL A 1 250 ? -1.348 17.970 35.335 1.00 27.63 250 VAL A O 1
ATOM 1968 N N . SER A 1 251 ? -2.201 19.470 36.761 1.00 31.49 251 SER A N 1
ATOM 1969 C CA . SER A 1 251 ? -2.117 20.501 35.731 1.00 34.95 251 SER A CA 1
ATOM 1970 C C . SER A 1 251 ? -1.080 21.540 36.115 1.00 31.74 251 SER A C 1
ATOM 1971 O O . SER A 1 251 ? -0.690 21.617 37.275 1.00 43.89 251 SER A O 1
ATOM 1974 N N . PHE A 1 252 ? -0.641 22.304 35.126 1.00 36.10 252 PHE A N 1
ATOM 1975 C CA . PHE A 1 252 ? 0.309 23.397 35.335 1.00 33.29 252 PHE A CA 1
ATOM 1976 C C . PHE A 1 252 ? -0.370 24.700 34.966 1.00 33.63 252 PHE A C 1
ATOM 1977 O O . PHE A 1 252 ? -1.079 24.791 33.958 1.00 56.79 252 PHE A O 1
ATOM 1985 N N . SER A 1 253 ? -0.201 25.754 35.765 1.00 38.78 253 SER A N 1
ATOM 1986 C CA . SER A 1 253 ? -0.970 26.950 35.407 1.00 40.98 253 SER A CA 1
ATOM 1987 C C . SER A 1 253 ? -0.106 28.018 34.767 1.00 45.68 253 SER A C 1
ATOM 1988 O O . SER A 1 253 ? -0.607 28.940 34.117 1.00 79.10 253 SER A O 1
ATOM 1991 N N . SER A 1 254 ? 1.215 27.945 34.937 1.00 32.92 254 SER A N 1
ATOM 1992 C CA . SER A 1 254 ? 2.003 29.081 34.442 1.00 28.53 254 SER A CA 1
ATOM 1993 C C . SER A 1 254 ? 2.718 28.770 33.136 1.00 38.02 254 SER A C 1
ATOM 1994 O O . SER A 1 254 ? 3.019 27.609 32.834 1.00 30.37 254 SER A O 1
ATOM 1997 N N . ALA A 1 255 ? 2.995 29.815 32.365 1.00 33.98 255 ALA A N 1
ATOM 1998 C CA . ALA A 1 255 ? 3.744 29.708 31.119 1.00 28.69 255 ALA A CA 1
ATOM 1999 C C . ALA A 1 255 ? 4.889 30.713 31.092 1.00 25.94 255 ALA A C 1
ATOM 2000 O O . ALA A 1 255 ? 5.422 30.997 30.024 1.00 31.91 255 ALA A O 1
ATOM 2002 N N . THR A 1 256 ? 5.253 31.252 32.258 1.00 16.84 256 THR A N 1
ATOM 2003 C CA . THR A 1 256 ? 6.293 32.280 32.282 1.00 21.77 256 THR A CA 1
ATOM 2004 C C . THR A 1 256 ? 7.609 31.779 31.708 1.00 16.34 256 THR A C 1
ATOM 2005 O O . THR A 1 256 ? 8.210 32.450 30.859 1.00 27.32 256 THR A O 1
ATOM 2009 N N . LEU A 1 257 ? 8.116 30.629 32.126 1.00 20.21 257 LEU A N 1
ATOM 2010 C CA . LEU A 1 257 ? 9.369 30.146 31.532 1.00 21.40 257 LEU A CA 1
ATOM 2011 C C . LEU A 1 257 ? 9.191 29.929 30.038 1.00 15.24 257 LEU A C 1
ATOM 2012 O O . LEU A 1 257 ? 10.052 30.339 29.253 1.00 18.98 257 LEU A O 1
ATOM 2017 N N . TYR A 1 258 ? 8.089 29.307 29.611 1.00 15.49 258 TYR A N 1
ATOM 2018 C CA . TYR A 1 258 ? 7.877 29.147 28.181 1.00 12.91 258 TYR A CA 1
ATOM 2019 C C . TYR A 1 258 ? 7.914 30.491 27.458 1.00 26.24 258 TYR A C 1
ATOM 2020 O O . TYR A 1 258 ? 8.437 30.683 26.358 1.00 17.42 258 TYR A O 1
ATOM 2029 N N . GLU A 1 259 ? 7.280 31.479 28.087 1.00 23.42 259 GLU A N 1
ATOM 2030 C CA . GLU A 1 259 ? 7.147 32.748 27.377 1.00 18.58 259 GLU A CA 1
ATOM 2031 C C . GLU A 1 259 ? 8.494 33.407 27.127 1.00 20.78 259 GLU A C 1
ATOM 2032 O O . GLU A 1 259 ? 8.667 34.132 26.144 1.00 23.75 259 GLU A O 1
ATOM 2038 N N . TYR A 1 260 ? 9.410 33.138 28.054 1.00 23.24 260 TYR A N 1
ATOM 2039 C CA . TYR A 1 260 ? 10.765 33.662 28.046 1.00 16.37 260 TYR A CA 1
ATOM 2040 C C . TYR A 1 260 ? 11.625 32.939 27.021 1.00 22.27 260 TYR A C 1
ATOM 2041 O O . TYR A 1 260 ? 12.330 33.548 26.209 1.00 16.95 260 TYR A O 1
ATOM 2050 N N . LEU A 1 261 ? 11.588 31.606 27.021 1.00 20.34 261 LEU A N 1
ATOM 2051 C CA . LEU A 1 261 ? 12.464 30.877 26.098 1.00 14.44 261 LEU A CA 1
ATOM 2052 C C . LEU A 1 261 ? 12.021 30.905 24.641 1.00 17.13 261 LEU A C 1
ATOM 2053 O O . LEU A 1 261 ? 12.861 30.846 23.730 1.00 17.34 261 LEU A O 1
ATOM 2058 N N . ALA A 1 262 ? 10.725 30.912 24.331 1.00 23.81 262 ALA A N 1
ATOM 2059 C CA . ALA A 1 262 ? 10.248 30.694 22.965 1.00 26.44 262 ALA A CA 1
ATOM 2060 C C . ALA A 1 262 ? 10.787 31.698 21.956 1.00 25.32 262 ALA A C 1
ATOM 2061 O O . ALA A 1 262 ? 11.272 31.280 20.889 1.00 20.08 262 ALA A O 1
ATOM 2063 N N . PRO A 1 263 ? 10.724 33.000 22.209 1.00 25.20 263 PRO A N 1
ATOM 2064 C CA . PRO A 1 263 ? 11.328 33.971 21.279 1.00 23.49 263 PRO A CA 1
ATOM 2065 C C . PRO A 1 263 ? 12.831 33.840 21.091 1.00 26.45 263 PRO A C 1
ATOM 2066 O O . PRO A 1 263 ? 13.355 34.119 20.007 1.00 26.24 263 PRO A O 1
ATOM 2070 N N . LEU A 1 264 ? 13.583 33.441 22.125 1.00 23.04 264 LEU A N 1
ATOM 2071 C CA . LEU A 1 264 ? 15.038 33.341 21.940 1.00 17.07 264 LEU A CA 1
ATOM 2072 C C . LEU A 1 264 ? 15.439 32.056 21.224 1.00 14.08 264 LEU A C 1
ATOM 2073 O O . LEU A 1 264 ? 16.483 32.006 20.584 1.00 28.66 264 LEU A O 1
ATOM 2078 N N . CYS A 1 265 ? 14.647 30.996 21.295 1.00 16.07 265 CYS A N 1
ATOM 2079 C CA . CYS A 1 265 ? 14.911 29.750 20.607 1.00 22.60 265 CYS A CA 1
ATOM 2080 C C . CYS A 1 265 ? 14.359 29.760 19.190 1.00 27.18 265 CYS A C 1
ATOM 2081 O O . CYS A 1 265 ? 14.763 29.006 18.312 1.00 25.74 265 CYS A O 1
ATOM 2084 N N . GLU A 1 266 ? 13.355 30.610 18.963 1.00 37.45 266 GLU A N 1
ATOM 2085 C CA . GLU A 1 266 ? 12.725 30.520 17.643 1.00 52.83 266 GLU A CA 1
ATOM 2086 C C . GLU A 1 266 ? 13.622 31.150 16.587 1.00 59.56 266 GLU A C 1
ATOM 2087 O O . GLU A 1 266 ? 13.629 30.715 15.434 1.00 38.44 266 GLU A O 1
ATOM 2093 N N . ARG A 1 267 ? 14.377 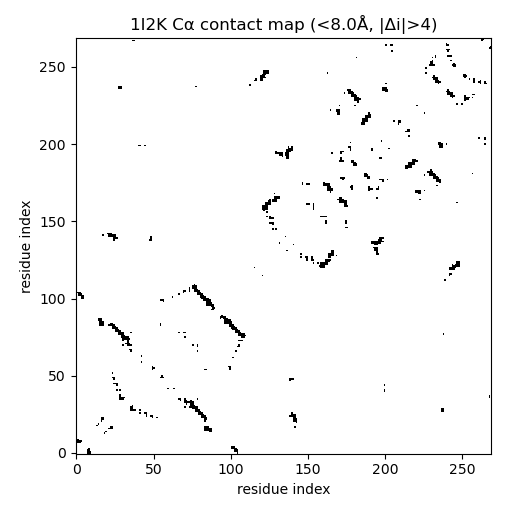32.172 16.989 1.00 63.68 267 ARG A N 1
ATOM 2094 C CA . ARG A 1 267 ? 15.178 32.910 16.014 1.00 72.60 267 ARG A CA 1
ATOM 2095 C C . ARG A 1 267 ? 16.117 31.980 15.259 1.00 85.83 267 ARG A C 1
ATOM 2096 O O . ARG A 1 267 ? 16.044 31.979 14.017 1.00 86.64 267 ARG A O 1
ATOM 2104 N N . PRO A 1 268 ? 16.977 31.181 15.875 1.00 98.03 268 PRO A N 1
ATOM 2105 C CA . PRO A 1 268 ? 17.186 31.076 17.316 1.00 104.88 268 PRO A CA 1
ATOM 2106 C C . PRO A 1 268 ? 18.258 32.041 17.819 1.00 114.29 268 PRO A C 1
ATOM 2107 O O . PRO A 1 268 ? 19.411 31.960 17.401 1.00 113.99 268 PRO A O 1
ATOM 2111 N N . ASN A 1 269 ? 17.835 32.933 18.699 1.00 124.08 269 ASN A N 1
ATOM 2112 C CA . ASN A 1 269 ? 18.621 34.042 19.216 1.00 129.65 269 ASN A CA 1
ATOM 2113 C C . ASN A 1 269 ? 19.209 34.843 18.056 1.00 128.33 269 ASN A C 1
ATOM 2114 O O . ASN A 1 269 ? 18.542 34.931 17.002 1.00 119.94 269 ASN A O 1
#

Radius of gyration: 18.86 Å; Cα contacts (8 Å, |Δi|>4): 548; chains: 1; bounding box: 44×46×48 Å

Nearest PDB structures (foldseek):
  1i2k-assembly1_A  TM=1.004E+00  e=4.017E-62  Escherichia coli
  1et0-assembly1_A  TM=1.002E+00  e=2.344E-54  Escherichia coli
  6bb9-assembly1_B  TM=9.916E-01  e=7.107E-46  Salmonella enterica subsp. enterica serovar Typhimurium
  2y4r-assembly1_B  TM=9.389E-01  e=6.147E-29  Pseudomonas aeruginosa PAO1
  3lul-assembly1_A  TM=8.722E-01  e=2.106E-20  Legionella pneumophila subsp. pneumophila str. Philadelphia 1

Foldseek 3Di:
DKQKPHHDDPDDDCQFVCNVPLAWFKAKFWQAQQATPPLVLRLVLRVVLCVLSVQDDDCSVVVSVVQSVQSNVQRGWMKMKIKHCTGDDDDPDSPPTDDIMIMIDTDHHDDCLVVCQVPFFEEEEFPQAAEWDLSNWAHRTRPQVSLVNRVVRVVVDPGPWYFYHHPVQWGAAISAWFKWFDDDLEIEGEDGSTHDHNAPLVVVVCVVSVPDSRHYDHDGDHVVVRLVTQFMWIAHNRSGIHGHQYYPPRGHDDCVVVVVCVVCPVVVD

Sequence (269 aa):
MFLINGHKQESLAVSDRATQFGDGCFTTARVIDGKVSLLSAHIQRLQDACQRLMISCDFWPQLEQEMKTLAAEQQNGVLKVVISRGSGGRGYSTLNSGPATRILSVTAYPAHYDRLRNEGITLALSPVRLGRNPHLAGIKHLNRLEQVLIRSHLEQTNADEALVLDSEGWVTECCAANLFWRKGNVVYTPRLDQAGVNGIMRQFCIRLLAQSSYQLVEVQASLEESLQADEMVICNALMPVMPVCACGDVSFSSATLYEYLAPLCERPN

Solvent-accessible surface area: 12978 Å² total; per-residue (Å²): 104,79,26,7,74,37,110,140,55,121,84,54,61,118,62,3,9,23,91,94,77,18,21,1,0,24,0,30,0,45,0,58,113,5,147,15,20,38,34,94,30,1,17,96,26,0,65,56,2,3,141,102,23,156,10,106,17,134,29,39,82,80,0,60,110,26,0,106,78,7,0,53,112,50,83,75,0,15,0,88,0,21,0,0,21,1,40,38,33,207,58,184,39,58,130,154,28,32,126,14,7,30,24,0,18,33,80,72,55,43,91,102,23,80,165,29,40,130,111,10,0,46,1,22,88,6,96,26,123,3,43,80,67,73,153,66,8,11,14,41,18,40,80,48,134,68,23,91,89,1,103,53,79,9,108,158,70,145,14,45,10,1,0,0,6,5,68,116,17,81,3,6,9,0,11,68,7,9,1,1,5,18,80,44,83,37,0,50,1,4,96,16,67,44,8,12,19,50,9,10,6,11,69,10,0,31,158,14,0,73,127,21,109,43,102,38,48,84,29,78,3,26,42,113,92,0,44,111,10,65,2,1,0,0,1,29,17,20,9,6,0,0,24,7,60,14,12,53,154,65,83,20,119,30,34,67,0,36,112,63,0,10,70,35,4,69,156,31,102

B-factor: mean 22.59, std 16.97, range [4.38, 139.22]

InterPro domains:
  IPR001544 Aminotransferase class IV [PF01063] (24-246)
  IPR017824 Aminodeoxychorismate lyase, class IV [TIGR03461] (3-262)
  IPR017824 Aminodeoxychorismate lyase, class IV [cd01559] (16-265)
  IPR018300 Aminotransferase, class IV, conserved site [PS00770] (173-202)
  IPR036038 Aminotransferase-like, PLP-dependent enzymes [SSF56752] (2-264)
  IPR043131 Branched-chain-amino-acid aminotransferase-like, N-terminal [G3DSA:3.30.470.10] (1-111)
  IPR043132 Branched-chain-amino-acid aminotransferase-like, C-terminal [G3DSA:3.20.10.10] (112-269)
  IPR050571 Class-IV Pyridoxal-Phosphate-Dependent Aminotransferase [PTHR42743] (8-248)